Protein AF-A0A7S1ZD67-F1 (afdb_monomer_lite)

Secondary structure (DSSP, 8-state):
--PPP------------SSHHHHHHHHHHHHHHT-PPPP-------EEEEEE--TTTHHHHHHHHHHHHS-------TTTTT---S-GGGGGSPPPHHHHHHHHHHHHHHHHHHHHHHHHHHHHHHHHHHHTTSS----EEEEEEEEE---------TT--S--PPPPPPPEEEEEEEEEEEE-S-TT-PPPSS---HHHHHHHHHHTTTTT---SS--SPPPSSEEEEEEEEE-GGGTTTTHHHHHHHHHHHHHHHTT-S-EE----TT-

pLDDT: mean 77.61, std 19.07, range [28.8, 98.31]

InterPro domains:
  IPR000182 GNAT domain [PF00583] (218-270)
  IPR016181 Acyl-CoA N-acyltransferase [SSF55729] (221-270)

Radius of gyration: 25.81 Å; chains: 1; bounding box: 73×51×100 Å

Organism: Trieres chinensis (NCBI:txid1514140)

Sequence (271 aa):
PARGTRGGGGGGSYYFPGLERKEAQAQAQARAEASPSSSSSSDLPASLIVVPLDESLMNEAVDMCVREFGSYESPPSEGDALGYATNPADRNGSPSLEAMLKPLWTKYENWSFSWVVRIGLTMRVQRAREGGRAGGEADHNVLCLVEVDSDEDGSTDATQKNSRRPRRRPRRKLVGMAELSLQPPDPERNAPPYVLPTDLKRVLSRLTGAAEESDTDDPTPRPPLGAYVSNVLVTPERRGRGAARALVSACEGLARRWGYEDVSLHVDADA

Foldseek 3Di:
DDDDDDDDDDDDDDDDDDDVPVVVVVVVVVVVVPDDDDDDDPPPPFDKDKDFDDPVCLLVVLVLCLVVPAPDDPPQPPVVVVVPPPDPVCVPDDPPPCVVCVVVVSVVRSVVSSVLLSVLVVVQNVLCVVCVPPVNQNFKTKMWIKGWPPPPPVCPVPPPPDDPDPDDDTDIDTFKMWMKGWAAPDLVDADDSHDDDPVVRLVVLVVVCSQPPPPDPDPDRDDRTAIETRDITGDPVCPPVCPSVVNVVVSCVVRVVSVHNDYDYDDDPVD

Structure (mmCIF, N/CA/C/O backbone):
data_AF-A0A7S1ZD67-F1
#
_entry.id   AF-A0A7S1ZD67-F1
#
loop_
_atom_site.group_PDB
_atom_site.id
_atom_site.type_symbol
_atom_site.label_atom_id
_atom_site.label_alt_id
_atom_site.label_comp_id
_atom_site.label_asym_id
_atom_site.label_entity_id
_atom_site.label_seq_id
_atom_site.pdbx_PDB_ins_code
_atom_site.Cartn_x
_atom_site.Cartn_y
_atom_site.Cartn_z
_atom_site.occupancy
_atom_site.B_iso_or_equiv
_atom_site.auth_seq_id
_atom_site.auth_comp_id
_atom_site.auth_asym_id
_atom_site.auth_atom_id
_atom_site.pdbx_PDB_model_num
ATOM 1 N N . PRO A 1 1 ? 19.568 -4.456 -54.316 1.00 44.12 1 PRO A N 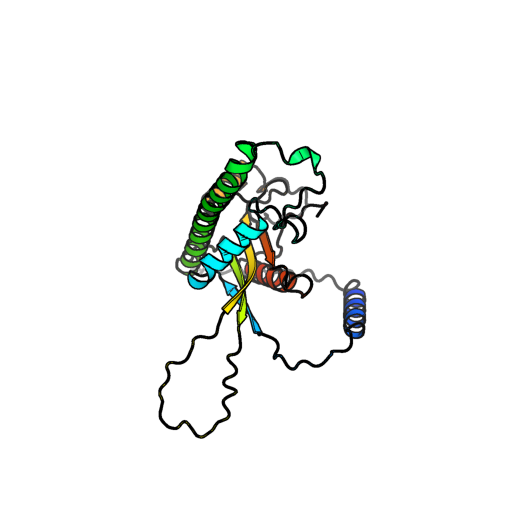1
ATOM 2 C CA . PRO A 1 1 ? 20.559 -4.808 -53.269 1.00 44.12 1 PRO A CA 1
ATOM 3 C C . PRO A 1 1 ? 19.902 -4.826 -51.876 1.00 44.12 1 PRO A C 1
ATOM 5 O O . PRO A 1 1 ? 19.500 -3.790 -51.365 1.00 44.12 1 PRO A O 1
ATOM 8 N N . ALA A 1 2 ? 19.688 -6.060 -51.412 1.00 38.06 2 ALA A N 1
ATOM 9 C CA . ALA A 1 2 ? 19.142 -6.617 -50.166 1.00 38.06 2 ALA A CA 1
ATOM 10 C C . ALA A 1 2 ? 18.545 -5.720 -49.052 1.00 38.06 2 ALA A C 1
ATOM 12 O O . ALA A 1 2 ? 19.223 -4.917 -48.419 1.00 38.06 2 ALA A O 1
ATOM 13 N N . ARG A 1 3 ? 17.270 -6.014 -48.746 1.00 41.16 3 ARG A N 1
ATOM 14 C CA . ARG A 1 3 ? 16.534 -5.703 -47.509 1.00 41.16 3 ARG A CA 1
ATOM 15 C C . ARG A 1 3 ? 17.037 -6.584 -46.356 1.00 41.16 3 ARG A C 1
ATOM 17 O O . ARG A 1 3 ? 17.136 -7.795 -46.526 1.00 41.16 3 ARG A O 1
ATOM 24 N N . GLY A 1 4 ? 17.280 -5.982 -45.191 1.00 39.56 4 GLY A N 1
ATOM 25 C CA . GLY A 1 4 ? 17.611 -6.684 -43.948 1.00 39.56 4 GLY A CA 1
ATOM 26 C C . GLY A 1 4 ? 16.395 -7.386 -43.338 1.00 39.56 4 GLY A C 1
ATOM 27 O O . GLY A 1 4 ? 15.325 -6.797 -43.182 1.00 39.56 4 GLY A O 1
ATOM 28 N N . THR A 1 5 ? 16.570 -8.664 -43.031 1.00 43.25 5 THR A N 1
ATOM 29 C CA . THR A 1 5 ? 15.591 -9.598 -42.471 1.00 43.25 5 THR A CA 1
ATOM 30 C C . THR A 1 5 ? 15.411 -9.413 -40.962 1.00 43.25 5 THR A C 1
ATOM 32 O O . THR A 1 5 ? 16.385 -9.400 -40.214 1.00 43.25 5 THR A O 1
ATOM 35 N N . ARG A 1 6 ? 14.149 -9.342 -40.514 1.00 40.56 6 ARG A N 1
ATOM 36 C CA . ARG A 1 6 ? 13.727 -9.551 -39.119 1.00 40.56 6 ARG A CA 1
ATOM 37 C C . ARG A 1 6 ? 14.012 -11.004 -38.722 1.00 40.56 6 ARG A C 1
ATOM 39 O O . ARG A 1 6 ? 13.402 -11.909 -39.284 1.00 40.56 6 ARG A O 1
ATOM 46 N N . GLY A 1 7 ? 14.904 -11.212 -37.758 1.00 35.81 7 GLY A N 1
ATOM 47 C CA . GLY A 1 7 ? 15.064 -12.490 -37.068 1.00 35.81 7 GLY A CA 1
ATOM 48 C C . GLY A 1 7 ? 14.092 -12.570 -35.895 1.00 35.81 7 GLY A C 1
ATOM 49 O O . GLY A 1 7 ? 14.216 -11.804 -34.945 1.00 35.81 7 GLY A O 1
ATOM 50 N N . GLY A 1 8 ? 13.111 -13.467 -35.984 1.00 42.31 8 GLY A N 1
ATOM 51 C CA . GLY A 1 8 ? 12.357 -13.953 -34.834 1.00 42.31 8 GLY A CA 1
ATOM 52 C C . GLY A 1 8 ? 13.035 -15.209 -34.291 1.00 42.31 8 GLY A C 1
ATOM 53 O O . GLY A 1 8 ? 13.092 -16.214 -34.993 1.00 42.31 8 GLY A O 1
ATOM 54 N N . GLY A 1 9 ? 13.550 -15.148 -33.064 1.00 31.05 9 GLY A N 1
ATOM 55 C CA . GLY A 1 9 ? 13.724 -16.316 -32.194 1.00 31.05 9 GLY A CA 1
ATOM 56 C C . GLY A 1 9 ? 12.552 -16.285 -31.212 1.00 31.05 9 GLY A C 1
ATOM 57 O O . GLY A 1 9 ? 12.252 -15.232 -30.667 1.00 31.05 9 GLY A O 1
ATOM 58 N N . GLY A 1 10 ? 11.737 -17.321 -31.054 1.00 30.73 10 GLY A N 1
ATOM 59 C CA . GLY A 1 10 ? 12.148 -18.701 -30.827 1.00 30.73 10 GLY A CA 1
ATOM 60 C C . GLY A 1 10 ? 12.144 -18.961 -29.320 1.00 30.73 10 GLY A C 1
ATOM 61 O O . GLY A 1 10 ? 13.177 -19.299 -28.761 1.00 30.73 10 GLY A O 1
ATOM 62 N N . GLY A 1 11 ? 11.008 -18.705 -28.657 1.00 29.30 11 GLY A N 1
ATOM 63 C CA . GLY A 1 11 ? 10.825 -18.966 -27.231 1.00 29.30 11 GLY A CA 1
ATOM 64 C C . GLY A 1 11 ? 10.773 -20.468 -26.971 1.00 29.30 11 GLY A C 1
ATOM 65 O O . GLY A 1 11 ? 9.818 -21.137 -27.367 1.00 29.30 11 GLY A O 1
ATOM 66 N N . GLY A 1 12 ? 11.812 -20.992 -26.326 1.00 28.80 12 GLY A N 1
ATOM 67 C CA . GLY A 1 12 ? 11.814 -22.329 -25.750 1.00 28.80 12 GLY A CA 1
ATOM 68 C C . GLY A 1 12 ? 10.978 -22.329 -24.475 1.00 28.80 12 GLY A C 1
ATOM 69 O O . GLY A 1 12 ? 11.417 -21.840 -23.443 1.00 28.80 12 GLY A O 1
ATOM 70 N N . SER A 1 13 ? 9.756 -22.853 -24.560 1.00 31.56 13 SER A N 1
ATOM 71 C CA . SER A 1 13 ? 8.933 -23.174 -23.396 1.00 31.56 13 SER A CA 1
ATOM 72 C C . SER A 1 13 ? 9.456 -24.473 -22.784 1.00 31.56 13 SER A C 1
ATOM 74 O O . SER A 1 13 ? 9.256 -25.551 -23.348 1.00 31.56 13 SER A O 1
ATOM 76 N N . TYR A 1 14 ? 10.143 -24.380 -21.647 1.00 33.41 14 TYR A N 1
ATOM 77 C CA . TYR A 1 14 ? 10.472 -25.551 -20.840 1.00 33.41 14 TYR A CA 1
ATOM 78 C C . TYR A 1 14 ? 9.265 -25.897 -19.971 1.00 33.41 14 TYR A C 1
ATOM 80 O O . TYR A 1 14 ? 8.970 -25.267 -18.960 1.00 33.41 14 TYR A O 1
ATOM 88 N N . TYR A 1 15 ? 8.517 -26.889 -20.441 1.00 30.62 15 TYR A N 1
ATOM 89 C CA . TYR A 1 15 ? 7.395 -27.495 -19.743 1.00 30.62 15 TYR A CA 1
ATOM 90 C C . TYR A 1 15 ? 7.942 -28.517 -18.739 1.00 30.62 15 TYR A C 1
ATOM 92 O O . TYR A 1 15 ? 8.568 -29.494 -19.146 1.00 30.62 15 TYR A O 1
ATOM 100 N N . PHE A 1 16 ? 7.680 -28.328 -17.445 1.00 39.38 16 PHE A N 1
ATOM 101 C CA . PHE A 1 16 ? 7.834 -29.367 -16.423 1.00 39.38 16 PHE A CA 1
ATOM 102 C C . PHE A 1 16 ? 6.465 -30.017 -16.158 1.00 39.38 16 PHE A C 1
ATOM 104 O O . PHE A 1 16 ? 5.601 -29.380 -15.551 1.00 39.38 16 PHE A O 1
ATOM 111 N N . PRO A 1 17 ? 6.203 -31.267 -16.588 1.00 44.56 17 PRO A N 1
ATOM 112 C CA . PRO A 1 17 ? 5.002 -31.980 -16.191 1.00 44.56 17 PRO A CA 1
ATOM 113 C C . PRO A 1 17 ? 5.321 -33.025 -15.115 1.00 44.56 17 PRO A C 1
ATOM 115 O O . PRO A 1 17 ? 6.200 -33.861 -15.299 1.00 44.56 17 PRO A O 1
ATOM 118 N N . GLY A 1 18 ? 4.505 -33.090 -14.060 1.00 39.84 18 GLY A N 1
ATOM 119 C CA . GLY A 1 18 ? 4.049 -34.423 -13.652 1.00 39.84 18 GLY A CA 1
ATOM 120 C C . GLY A 1 18 ? 3.681 -34.685 -12.199 1.00 39.84 18 GLY A C 1
ATOM 121 O O . GLY A 1 18 ? 2.859 -35.573 -11.993 1.00 39.84 18 GLY A O 1
ATOM 122 N N . LEU A 1 19 ? 4.209 -33.962 -11.208 1.00 41.09 19 LEU A N 1
ATOM 123 C CA . LEU A 1 19 ? 4.023 -34.374 -9.803 1.00 41.09 19 LEU A CA 1
ATOM 124 C C . LEU A 1 19 ? 3.113 -33.456 -8.972 1.00 41.09 19 LEU A C 1
ATOM 126 O O . LEU A 1 19 ? 2.291 -33.965 -8.217 1.00 41.09 19 LEU A O 1
ATOM 130 N N . GLU A 1 20 ? 3.097 -32.143 -9.206 1.00 51.16 20 GLU A N 1
ATOM 131 C CA . GLU A 1 20 ? 2.322 -31.220 -8.351 1.00 51.16 20 GLU A CA 1
ATOM 132 C C . GLU A 1 20 ? 0.821 -31.125 -8.682 1.00 51.16 20 GLU A C 1
ATOM 134 O O . GLU A 1 20 ? 0.010 -30.740 -7.840 1.00 51.16 20 GLU A O 1
ATOM 139 N N . ARG A 1 21 ? 0.387 -31.513 -9.893 1.00 51.75 21 ARG A N 1
ATOM 140 C CA . ARG A 1 21 ? -1.032 -31.369 -10.290 1.00 51.75 21 ARG A CA 1
ATOM 141 C C . ARG A 1 21 ? -1.983 -32.294 -9.535 1.00 51.75 21 ARG A C 1
ATOM 143 O O . ARG A 1 21 ? -3.137 -31.920 -9.341 1.00 51.75 21 ARG A O 1
ATOM 150 N N . LYS A 1 22 ? -1.531 -33.485 -9.129 1.00 56.72 22 LYS A N 1
ATOM 151 C CA . LYS A 1 22 ? -2.400 -34.453 -8.439 1.00 56.72 22 LYS A CA 1
ATOM 152 C C . LYS A 1 22 ? -2.610 -34.081 -6.975 1.00 56.72 22 LYS A C 1
ATOM 154 O O . LYS A 1 22 ? -3.734 -34.179 -6.495 1.00 56.72 22 LYS A O 1
ATOM 159 N N . GLU A 1 23 ? -1.577 -33.576 -6.305 1.00 60.25 23 GLU A N 1
ATOM 160 C CA . GLU A 1 23 ? -1.693 -33.099 -4.925 1.00 60.25 23 GLU A CA 1
ATOM 161 C C . GLU A 1 23 ? -2.468 -31.780 -4.856 1.00 60.25 23 GLU A C 1
ATOM 163 O O . GLU A 1 23 ? -3.393 -31.668 -4.055 1.00 60.25 23 GLU A O 1
ATOM 168 N N . ALA A 1 24 ? -2.226 -30.839 -5.779 1.00 55.69 24 ALA A N 1
ATOM 169 C CA . ALA A 1 24 ? -2.994 -29.595 -5.850 1.00 55.69 24 ALA A CA 1
ATOM 170 C C . ALA A 1 24 ? -4.488 -29.824 -6.168 1.00 55.69 24 ALA A C 1
ATOM 172 O O . ALA A 1 24 ? -5.347 -29.132 -5.618 1.00 55.69 24 ALA A O 1
ATOM 173 N N . GLN A 1 25 ? -4.831 -30.807 -7.015 1.00 61.88 25 GLN A N 1
ATOM 174 C CA . GLN A 1 25 ? -6.233 -31.171 -7.274 1.00 61.88 25 GLN A CA 1
ATOM 175 C C . GLN A 1 25 ? -6.888 -31.888 -6.087 1.00 61.88 25 GLN A C 1
ATOM 177 O O . GLN A 1 25 ? -8.035 -31.576 -5.766 1.00 61.88 25 GLN A O 1
ATOM 182 N N . ALA A 1 26 ? -6.168 -32.779 -5.399 1.00 65.69 26 ALA A N 1
ATOM 183 C CA . ALA A 1 26 ? -6.682 -33.464 -4.213 1.00 65.69 26 ALA A CA 1
ATOM 184 C C . ALA A 1 26 ? -6.918 -32.489 -3.043 1.00 65.69 26 ALA A C 1
ATOM 186 O O . ALA A 1 26 ? -7.947 -32.558 -2.372 1.00 65.69 26 ALA A O 1
ATOM 187 N N . GLN A 1 27 ? -6.023 -31.516 -2.845 1.00 62.84 27 GLN A N 1
ATOM 188 C CA . GLN A 1 27 ? -6.169 -30.487 -1.810 1.00 62.84 27 GLN A CA 1
ATOM 189 C C . GLN A 1 27 ? -7.279 -29.474 -2.140 1.00 62.84 27 GLN A C 1
ATOM 191 O O . GLN A 1 27 ? -7.959 -28.980 -1.237 1.00 62.84 27 GLN A O 1
ATOM 196 N N . ALA A 1 28 ? -7.513 -29.193 -3.427 1.00 55.25 28 ALA A N 1
ATOM 197 C CA . ALA A 1 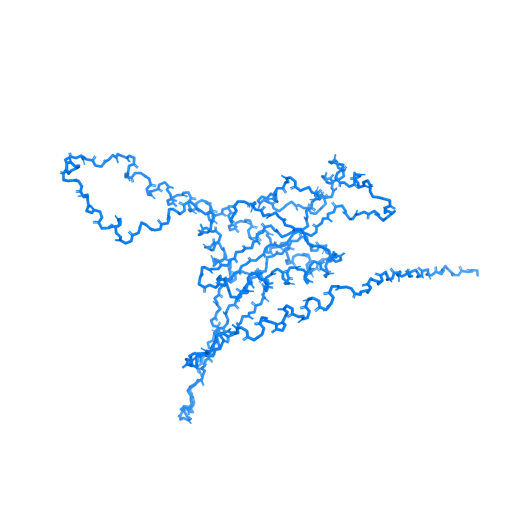28 ? -8.633 -28.369 -3.878 1.00 55.25 28 ALA A CA 1
ATOM 198 C C . ALA A 1 28 ? -9.991 -29.079 -3.715 1.00 55.25 28 ALA A C 1
ATOM 200 O O . ALA A 1 28 ? -10.957 -28.434 -3.307 1.00 55.25 28 ALA A O 1
ATOM 201 N N . GLN A 1 29 ? -10.066 -30.392 -3.968 1.00 63.88 29 GLN A N 1
ATOM 202 C CA . GLN A 1 29 ? -11.279 -31.187 -3.729 1.00 63.88 29 GLN A CA 1
ATOM 203 C C . GLN A 1 29 ? -11.586 -31.344 -2.234 1.00 63.88 29 GLN A C 1
ATOM 205 O O . GLN A 1 29 ? -12.718 -31.096 -1.827 1.00 63.88 29 GLN A O 1
ATOM 210 N N . ALA A 1 30 ? -10.581 -31.616 -1.395 1.00 65.19 30 ALA A N 1
ATOM 211 C CA . ALA A 1 30 ? -10.772 -31.712 0.055 1.00 65.19 30 ALA A CA 1
ATOM 212 C C . ALA A 1 30 ? -11.240 -30.384 0.691 1.00 65.19 30 ALA A C 1
ATOM 214 O O . ALA A 1 30 ? -12.003 -30.385 1.656 1.00 65.19 30 ALA A O 1
ATOM 215 N N . ARG A 1 31 ? -10.836 -29.231 0.133 1.00 54.62 31 ARG A N 1
ATOM 216 C CA . ARG A 1 31 ? -11.342 -27.912 0.560 1.00 54.62 31 ARG A CA 1
ATOM 217 C C . ARG A 1 31 ? -12.763 -27.613 0.082 1.00 54.62 31 ARG A C 1
ATOM 219 O O . ARG A 1 31 ? -13.457 -26.858 0.755 1.00 54.62 31 ARG A O 1
ATOM 226 N N . ALA A 1 32 ? -13.194 -28.172 -1.048 1.00 50.72 32 ALA A N 1
ATOM 227 C CA . ALA A 1 32 ? -14.560 -27.996 -1.534 1.00 50.72 32 ALA A CA 1
ATOM 228 C C . ALA A 1 32 ? -15.576 -28.742 -0.648 1.00 50.72 32 ALA A C 1
ATOM 230 O O . ALA A 1 32 ? -16.658 -28.219 -0.389 1.00 50.72 32 ALA A O 1
ATOM 231 N N . GLU A 1 33 ? -15.200 -29.910 -0.121 1.00 56.03 33 GLU A N 1
ATOM 232 C CA . GLU A 1 33 ? -16.068 -30.759 0.711 1.00 56.03 33 GLU A CA 1
ATOM 233 C C . GLU A 1 33 ? -16.176 -30.300 2.178 1.00 56.03 33 GLU A C 1
ATOM 235 O O . GLU A 1 33 ? -17.141 -30.638 2.857 1.00 56.03 33 GLU A O 1
ATOM 240 N N . ALA A 1 34 ? -15.245 -29.471 2.663 1.00 49.59 34 ALA A N 1
ATOM 241 C CA . ALA A 1 34 ? -15.247 -28.946 4.034 1.00 49.59 34 ALA A CA 1
ATOM 242 C C . ALA A 1 34 ? -16.031 -27.626 4.211 1.00 49.59 34 ALA A C 1
ATOM 244 O O . ALA A 1 34 ? -15.893 -26.962 5.239 1.00 49.59 34 ALA A O 1
ATOM 245 N N . SER A 1 35 ? -16.833 -27.215 3.223 1.00 45.56 35 SER A N 1
ATOM 246 C CA . SER A 1 35 ? -17.608 -25.970 3.305 1.00 45.56 35 SER A CA 1
ATOM 247 C C . SER A 1 35 ? -18.772 -26.124 4.302 1.00 45.56 35 SER A C 1
ATOM 249 O O . SER A 1 35 ? -19.666 -26.937 4.060 1.00 45.56 35 SER A O 1
ATOM 251 N N . PRO A 1 36 ? -18.797 -25.373 5.421 1.00 53.59 36 PRO A N 1
ATOM 252 C CA . PRO A 1 36 ? -19.859 -25.474 6.416 1.00 53.59 36 PRO A CA 1
ATOM 253 C C . PRO A 1 36 ? -21.215 -25.056 5.833 1.00 53.59 36 PRO A C 1
ATOM 255 O O . PRO A 1 36 ? -21.325 -24.082 5.088 1.00 53.59 36 PRO A O 1
ATOM 258 N N . SER A 1 37 ? -22.249 -25.813 6.202 1.00 50.41 37 SER A N 1
ATOM 259 C CA . SER A 1 37 ? -23.645 -25.618 5.818 1.00 50.41 37 SER A CA 1
ATOM 260 C C . SER A 1 37 ? -24.127 -24.200 6.134 1.00 50.41 37 SER A C 1
ATOM 262 O O . SER A 1 37 ? -24.191 -23.787 7.292 1.00 50.41 37 SER A O 1
ATOM 264 N N . SER A 1 38 ? -24.480 -23.485 5.072 1.00 48.75 38 SER A N 1
ATOM 265 C CA . SER A 1 38 ? -25.004 -22.125 5.027 1.00 48.75 38 SER A CA 1
ATOM 266 C C . SER A 1 38 ? -26.315 -21.965 5.804 1.00 48.75 38 SER A C 1
ATOM 268 O O . SER A 1 38 ? -27.347 -22.505 5.400 1.00 48.75 38 SER A O 1
ATOM 270 N N . SER A 1 39 ? -26.305 -21.155 6.865 1.00 50.53 39 SER A N 1
ATOM 271 C CA . SER A 1 39 ? -27.511 -20.498 7.365 1.00 50.53 39 SER A CA 1
ATOM 272 C C . SER A 1 39 ? -27.892 -19.370 6.403 1.00 50.53 39 SER A C 1
ATOM 274 O O . SER A 1 39 ? -27.122 -18.450 6.137 1.00 50.53 39 SER A O 1
ATOM 276 N N . SER A 1 40 ? -29.086 -19.487 5.836 1.00 50.06 40 SER A N 1
ATOM 277 C CA . SER A 1 40 ? -29.660 -18.599 4.834 1.00 50.06 40 SER A CA 1
ATOM 278 C C . SER A 1 40 ? -30.092 -17.254 5.437 1.00 50.06 40 SER A C 1
ATOM 280 O O . SER A 1 40 ? -31.241 -17.113 5.857 1.00 50.06 40 SER A O 1
ATOM 282 N N . SER A 1 41 ? -29.210 -16.253 5.451 1.00 48.34 41 SER A N 1
ATOM 283 C CA . SER A 1 41 ? -29.653 -14.876 5.203 1.00 48.34 41 SER A CA 1
ATOM 284 C C . SER A 1 41 ? -29.351 -14.576 3.740 1.00 48.34 41 SER A C 1
ATOM 286 O O . SER A 1 41 ? -28.222 -14.704 3.273 1.00 48.34 41 SER A O 1
ATOM 288 N N . SER A 1 42 ? -30.394 -14.282 2.972 1.00 45.84 42 SER A N 1
ATOM 289 C CA . SER A 1 42 ? -30.309 -13.905 1.563 1.00 45.84 42 SER A CA 1
ATOM 290 C C . SER A 1 42 ? -29.830 -12.459 1.425 1.00 45.84 42 SER A C 1
ATOM 292 O O . SER A 1 42 ? -30.466 -11.661 0.744 1.00 45.84 42 SER A O 1
ATOM 294 N N . ASP A 1 43 ? -28.737 -12.110 2.101 1.00 53.75 43 ASP A N 1
ATOM 295 C CA . ASP A 1 43 ? -28.001 -10.898 1.785 1.00 53.75 43 ASP A CA 1
ATOM 296 C C . ASP A 1 43 ? -27.214 -11.233 0.524 1.00 53.75 43 ASP A C 1
ATOM 298 O O . ASP A 1 43 ? -26.305 -12.069 0.549 1.00 53.75 43 ASP A O 1
ATOM 302 N N . LEU A 1 44 ? -27.636 -10.671 -0.611 1.00 48.56 44 LEU A N 1
ATOM 303 C CA . LEU A 1 44 ? -26.928 -10.861 -1.871 1.00 48.56 44 LEU A CA 1
ATOM 304 C C . LEU A 1 44 ? -25.427 -10.632 -1.640 1.00 48.56 44 LEU A C 1
ATOM 306 O O . LEU A 1 44 ? -25.058 -9.655 -0.981 1.00 48.56 44 LEU A O 1
ATOM 310 N N . PRO A 1 45 ? -24.546 -11.515 -2.147 1.00 62.09 45 PRO A N 1
ATOM 311 C CA . PRO A 1 45 ? -23.122 -11.371 -1.921 1.00 62.09 45 PRO A CA 1
ATOM 312 C C . PRO A 1 45 ? -22.686 -10.046 -2.532 1.00 62.09 45 PRO A C 1
ATOM 314 O O . PRO A 1 45 ? -22.728 -9.863 -3.751 1.00 62.09 45 PRO A O 1
ATOM 317 N N . ALA A 1 46 ? -22.301 -9.110 -1.668 1.00 74.38 46 ALA A N 1
ATOM 318 C CA . ALA A 1 46 ? -21.791 -7.831 -2.106 1.00 74.38 46 ALA A CA 1
ATOM 319 C C . ALA A 1 46 ? -20.660 -8.069 -3.110 1.00 74.38 46 ALA A C 1
ATOM 321 O O . ALA A 1 46 ? -19.758 -8.887 -2.891 1.00 74.38 46 ALA A O 1
ATOM 322 N N . SER A 1 47 ? -20.756 -7.403 -4.258 1.00 90.75 47 SER A N 1
ATOM 323 C CA . SER A 1 47 ? -19.831 -7.646 -5.355 1.00 90.75 47 SER A CA 1
ATOM 324 C C . SER A 1 47 ? -18.494 -7.005 -5.016 1.00 90.75 47 SER A C 1
ATOM 326 O O . SER A 1 47 ? -18.391 -5.784 -4.905 1.00 90.75 47 SER A O 1
ATOM 328 N N . LEU A 1 48 ? -17.464 -7.831 -4.846 1.00 94.19 48 LEU A N 1
ATOM 329 C CA . LEU A 1 48 ? -16.096 -7.363 -4.669 1.00 94.19 48 LEU A CA 1
ATOM 330 C C . LEU A 1 48 ? -15.448 -7.155 -6.036 1.00 94.19 48 LEU A C 1
ATOM 332 O O . LEU A 1 48 ? -15.414 -8.065 -6.864 1.00 94.19 48 LEU A O 1
ATOM 336 N N . ILE A 1 49 ? -14.897 -5.967 -6.258 1.00 96.19 49 ILE A N 1
ATOM 337 C CA . ILE A 1 49 ? -14.151 -5.631 -7.471 1.00 96.19 49 ILE A CA 1
ATOM 338 C C . ILE A 1 49 ? -12.766 -5.110 -7.107 1.00 96.19 49 ILE A C 1
ATOM 340 O O . ILE A 1 49 ? -12.604 -4.369 -6.140 1.00 96.19 49 ILE A O 1
ATOM 344 N N . VAL A 1 50 ? -11.761 -5.479 -7.900 1.00 97.44 50 VAL A N 1
ATOM 345 C CA . VAL A 1 50 ? -10.426 -4.883 -7.801 1.00 97.44 50 VAL A CA 1
ATOM 346 C C . VAL A 1 50 ? -10.347 -3.716 -8.774 1.00 97.44 50 VAL A C 1
ATOM 348 O O . VAL A 1 50 ? -10.597 -3.876 -9.969 1.00 97.44 50 VAL A O 1
ATOM 351 N N . VAL A 1 51 ? -10.000 -2.541 -8.266 1.00 97.19 51 VAL A N 1
ATOM 352 C CA . VAL A 1 51 ? -9.867 -1.305 -9.042 1.00 97.19 51 VAL A CA 1
ATOM 353 C C . VAL A 1 51 ? -8.552 -0.612 -8.696 1.00 97.19 51 VAL A C 1
ATOM 355 O O . VAL A 1 51 ? -8.080 -0.754 -7.575 1.00 97.19 51 VAL A O 1
ATOM 358 N N . PRO A 1 52 ? -7.930 0.144 -9.612 1.00 97.06 52 PRO A N 1
ATOM 359 C CA . PRO A 1 52 ? -6.825 1.024 -9.242 1.00 97.06 52 PRO A CA 1
ATOM 360 C C . PRO A 1 52 ? -7.284 2.078 -8.226 1.00 97.06 52 PRO A C 1
ATOM 362 O O . PRO A 1 52 ? -8.428 2.535 -8.289 1.00 97.06 52 PRO A O 1
ATOM 365 N N . LEU A 1 53 ? -6.392 2.492 -7.327 1.00 97.00 53 LEU A N 1
ATOM 366 C CA . LEU A 1 53 ? -6.634 3.613 -6.426 1.00 97.00 53 LEU A CA 1
ATOM 367 C C . LEU A 1 53 ? -6.867 4.888 -7.246 1.00 97.00 53 LEU A C 1
ATOM 369 O O . LEU A 1 53 ? -6.065 5.256 -8.109 1.00 97.00 53 LEU A O 1
ATOM 373 N N . ASP A 1 54 ? -7.958 5.583 -6.947 1.00 95.62 54 ASP A N 1
ATOM 374 C CA . ASP A 1 54 ? -8.288 6.881 -7.519 1.00 95.62 54 ASP A CA 1
ATOM 375 C C . ASP A 1 54 ? -8.546 7.920 -6.415 1.00 95.62 54 ASP A C 1
ATOM 377 O O . ASP A 1 54 ? -8.488 7.632 -5.218 1.00 95.62 54 ASP A O 1
ATOM 381 N N . GLU A 1 55 ? -8.820 9.161 -6.817 1.00 94.75 55 GLU A N 1
ATOM 382 C CA . GLU A 1 55 ? -9.083 10.259 -5.880 1.00 94.75 55 GLU A CA 1
ATOM 383 C C . GLU A 1 55 ? -10.317 10.023 -5.000 1.00 94.75 55 GLU A C 1
ATOM 385 O O . GLU A 1 55 ? -10.376 10.557 -3.895 1.00 94.75 55 GLU A O 1
ATOM 390 N N . SER A 1 56 ? -11.289 9.224 -5.458 1.00 95.19 56 SER A N 1
ATOM 391 C CA . SER A 1 56 ? -12.513 8.953 -4.699 1.00 95.19 56 SER A CA 1
ATOM 392 C C . SER A 1 56 ? -12.280 7.998 -3.529 1.00 95.19 56 SER A C 1
ATOM 394 O O . SER A 1 56 ? -12.953 8.126 -2.513 1.00 95.19 56 SER A O 1
ATOM 396 N N . LEU A 1 57 ? -11.290 7.107 -3.642 1.00 96.56 57 LEU A N 1
ATOM 397 C CA . LEU A 1 57 ? -10.909 6.140 -2.605 1.00 96.56 57 LEU A CA 1
ATOM 398 C C . LEU A 1 57 ? -9.736 6.617 -1.731 1.00 96.56 57 LEU A C 1
ATOM 400 O O . LEU A 1 57 ? -9.366 5.942 -0.774 1.00 96.56 57 LEU A O 1
ATOM 404 N N . MET A 1 58 ? -9.144 7.777 -2.039 1.00 97.00 58 MET A N 1
ATOM 405 C CA . MET A 1 58 ? -7.928 8.272 -1.385 1.00 97.00 58 MET A CA 1
ATOM 406 C C . MET A 1 58 ? -8.083 8.421 0.132 1.00 97.00 58 MET A C 1
ATOM 408 O O . MET A 1 58 ? -7.211 7.988 0.877 1.00 97.00 58 MET A O 1
ATOM 412 N N . ASN A 1 59 ? -9.186 9.014 0.599 1.00 96.75 59 ASN A N 1
ATOM 413 C CA . ASN A 1 59 ? -9.395 9.213 2.036 1.00 96.75 59 ASN A CA 1
ATOM 414 C C . ASN A 1 59 ? -9.559 7.871 2.766 1.00 96.75 59 ASN A C 1
ATOM 416 O O . ASN A 1 59 ? -8.929 7.667 3.794 1.00 96.75 59 ASN A O 1
ATOM 420 N N . GLU A 1 60 ? -10.324 6.931 2.198 1.00 96.81 6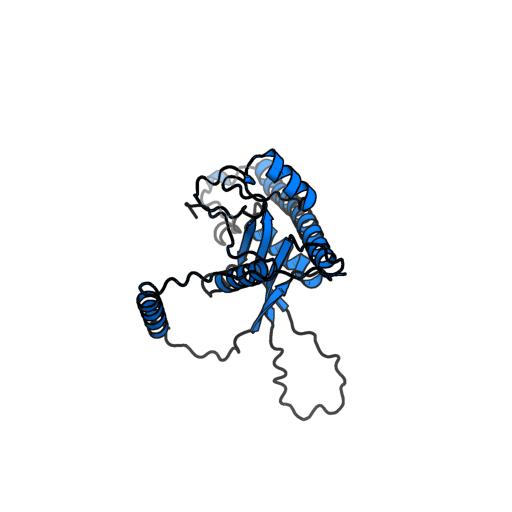0 GLU A N 1
ATOM 421 C CA . GLU A 1 60 ? -10.506 5.595 2.784 1.00 96.81 60 GLU A CA 1
ATOM 422 C C . GLU A 1 60 ? -9.188 4.806 2.833 1.00 96.81 60 GLU A C 1
ATOM 424 O O . GLU A 1 60 ? -8.928 4.102 3.806 1.00 96.81 60 GLU A O 1
ATOM 429 N N . ALA A 1 61 ? -8.338 4.941 1.810 1.00 97.19 61 ALA A N 1
ATOM 430 C CA . ALA A 1 61 ? -7.022 4.308 1.774 1.00 97.19 61 ALA A CA 1
ATOM 431 C C . ALA A 1 61 ? -6.061 4.915 2.809 1.00 97.19 61 ALA A C 1
ATOM 433 O O . ALA A 1 61 ? -5.364 4.178 3.503 1.00 97.19 61 ALA A O 1
ATOM 434 N N . VAL A 1 62 ? -6.053 6.247 2.961 1.00 96.25 62 VAL A N 1
ATOM 435 C CA . VAL A 1 62 ? -5.278 6.923 4.016 1.00 96.25 62 VAL A CA 1
ATOM 436 C C . VAL A 1 62 ? -5.745 6.458 5.391 1.00 96.25 62 VAL A C 1
ATOM 438 O O . VAL A 1 62 ? -4.911 6.055 6.195 1.00 96.25 62 VAL A O 1
ATOM 441 N N . ASP A 1 63 ? -7.055 6.447 5.641 1.00 95.00 63 ASP A N 1
ATOM 442 C CA . ASP A 1 63 ? -7.626 5.988 6.909 1.00 95.00 63 ASP A CA 1
ATOM 443 C C . ASP A 1 63 ? -7.270 4.521 7.191 1.00 95.00 63 ASP A C 1
ATOM 445 O O . ASP A 1 63 ? -6.979 4.162 8.331 1.00 95.00 63 ASP A O 1
ATOM 449 N N . MET A 1 64 ? -7.258 3.668 6.160 1.00 95.56 64 MET A N 1
ATOM 450 C CA . MET A 1 64 ? -6.837 2.271 6.274 1.00 95.56 64 MET A CA 1
ATOM 451 C C . MET A 1 64 ? -5.362 2.149 6.678 1.00 95.56 64 MET A C 1
ATOM 453 O O . MET A 1 64 ? -5.061 1.438 7.633 1.00 95.56 64 MET A O 1
ATOM 457 N N . CYS A 1 65 ? -4.454 2.865 6.010 1.00 94.62 65 CYS A N 1
ATOM 458 C CA . CYS A 1 65 ? -3.030 2.873 6.355 1.00 94.62 65 CYS A CA 1
ATOM 459 C C . CYS A 1 65 ? -2.771 3.452 7.750 1.00 94.62 65 CYS A C 1
ATOM 461 O O . CYS A 1 65 ? -1.951 2.930 8.494 1.00 94.62 65 CYS A O 1
ATOM 463 N N . VAL A 1 66 ? -3.463 4.534 8.110 1.00 93.25 66 VAL A N 1
ATOM 464 C CA . VAL A 1 66 ? -3.335 5.196 9.415 1.00 93.25 66 VAL A CA 1
ATOM 465 C C . VAL A 1 66 ? -3.845 4.287 10.532 1.00 93.25 66 VAL A C 1
ATOM 467 O O . VAL A 1 66 ? -3.236 4.244 11.592 1.00 93.25 66 VAL A O 1
ATOM 470 N N . ARG A 1 67 ? -4.900 3.501 10.290 1.00 91.94 67 ARG A N 1
ATOM 471 C CA . ARG A 1 67 ? -5.378 2.495 11.247 1.00 91.94 67 ARG A CA 1
ATOM 472 C C . ARG A 1 67 ? -4.398 1.335 11.434 1.00 91.94 67 ARG A C 1
ATOM 474 O O . ARG A 1 67 ? -4.283 0.857 12.553 1.00 91.94 67 ARG A O 1
ATOM 481 N N . GLU A 1 68 ? -3.745 0.871 10.367 1.00 91.56 68 GLU A N 1
ATOM 482 C CA . GLU A 1 68 ? -2.829 -0.279 10.452 1.00 91.56 68 GLU A CA 1
ATOM 483 C C . GLU A 1 68 ? -1.445 0.105 10.991 1.00 91.56 68 GLU A C 1
ATOM 485 O O . GLU A 1 68 ? -0.890 -0.599 11.824 1.00 91.56 68 GLU A O 1
ATOM 490 N N . PHE A 1 69 ? -0.884 1.217 10.510 1.00 90.19 69 PHE A N 1
ATOM 491 C CA . PHE A 1 69 ? 0.502 1.611 10.784 1.00 90.19 69 PHE A CA 1
ATOM 492 C C . PHE A 1 69 ? 0.634 2.792 11.748 1.00 90.19 69 PHE A C 1
ATOM 494 O O . PHE A 1 69 ? 1.741 3.112 12.175 1.00 90.19 69 PHE A O 1
ATOM 501 N N . GLY A 1 70 ? -0.462 3.494 12.041 1.00 87.12 70 GLY A N 1
ATOM 502 C CA . GLY A 1 70 ? -0.450 4.576 13.020 1.00 87.12 70 GLY A CA 1
ATOM 503 C C . GLY A 1 70 ? -0.295 4.040 14.439 1.00 87.12 70 GLY A C 1
ATOM 504 O O . GLY A 1 70 ? -0.564 2.874 14.721 1.00 87.12 70 GLY A O 1
ATOM 505 N N . SER A 1 71 ? 0.072 4.922 15.363 1.00 75.50 71 SER A N 1
ATOM 506 C CA . SER A 1 71 ? 0.235 4.610 16.785 1.00 75.50 71 SER A CA 1
ATOM 507 C C . SER A 1 71 ? -1.104 4.474 17.519 1.00 75.50 71 SER A C 1
ATOM 509 O O . SER A 1 71 ? -1.223 4.852 18.685 1.00 75.50 71 SER A O 1
ATOM 511 N N . TYR A 1 72 ? -2.146 3.958 16.853 1.00 67.00 72 TYR A N 1
ATOM 512 C CA . TYR A 1 72 ? -3.389 3.641 17.542 1.00 67.00 72 TYR A CA 1
ATOM 513 C C . TYR A 1 72 ? -3.092 2.574 18.584 1.00 67.00 72 TYR A C 1
ATOM 515 O O . TYR A 1 72 ? -2.948 1.391 18.278 1.00 67.00 72 TYR A O 1
ATOM 523 N N . GLU A 1 73 ? -3.060 3.001 19.843 1.00 60.75 73 GLU A N 1
ATOM 524 C CA . GLU A 1 73 ? -3.426 2.110 20.925 1.00 60.75 73 GLU A CA 1
ATOM 525 C C . GLU A 1 73 ? -4.761 1.490 20.510 1.00 60.75 73 GLU A C 1
ATOM 527 O O . GLU A 1 73 ? -5.678 2.205 20.078 1.00 60.75 73 GLU A O 1
ATOM 532 N N . SER A 1 74 ? -4.844 0.155 20.566 1.00 57.38 74 SER A N 1
ATOM 533 C CA . SER A 1 74 ? -6.135 -0.524 20.463 1.00 57.38 74 SER A CA 1
ATOM 534 C C . SER A 1 74 ? -7.102 0.269 21.335 1.00 57.38 74 SER A C 1
ATOM 536 O O . SER A 1 74 ? -6.699 0.607 22.455 1.00 57.38 74 SER A O 1
ATOM 538 N N . PRO A 1 75 ? -8.293 0.659 20.827 1.00 55.62 75 PRO A N 1
ATOM 539 C CA . PRO A 1 75 ? -9.221 1.445 21.625 1.00 55.62 75 PRO A CA 1
ATOM 540 C C . PRO A 1 75 ? -9.284 0.772 22.993 1.00 55.62 75 PRO A C 1
ATOM 542 O O . PRO A 1 75 ? -9.412 -0.460 23.007 1.00 55.62 75 PRO A O 1
ATOM 545 N N . PRO A 1 76 ? -9.064 1.523 24.096 1.00 54.22 76 PRO A N 1
ATOM 546 C CA . PRO A 1 76 ? -9.043 0.940 25.428 1.00 54.22 76 PRO A CA 1
ATOM 547 C C . PRO A 1 76 ? -10.238 0.010 25.497 1.00 54.22 76 PRO A C 1
ATOM 549 O O . PRO A 1 76 ? -11.333 0.407 25.076 1.00 54.22 76 PRO A O 1
ATOM 552 N N . SER A 1 77 ? -9.998 -1.246 25.885 1.00 56.81 77 SER A N 1
ATOM 553 C CA . SER A 1 77 ? -11.067 -2.239 25.924 1.00 56.81 77 SER A CA 1
ATOM 554 C C . SER A 1 77 ? -12.262 -1.602 26.646 1.00 56.81 77 SER A C 1
ATOM 556 O O . SER A 1 77 ? -12.054 -0.758 27.517 1.00 56.81 77 SER A O 1
ATOM 558 N N . GLU A 1 78 ? -13.517 -1.904 26.296 1.00 60.56 78 GLU A N 1
ATOM 559 C CA . GLU A 1 78 ? -14.673 -1.242 26.946 1.00 60.56 78 GLU A CA 1
ATOM 560 C C . GLU A 1 78 ? -14.617 -1.310 28.495 1.00 60.56 78 GLU A C 1
ATOM 562 O O . GLU A 1 78 ? -15.241 -0.491 29.169 1.00 60.56 78 GLU A O 1
ATOM 567 N N . GLY A 1 79 ? -13.812 -2.221 29.065 1.00 58.34 79 GLY A N 1
ATOM 568 C CA . GLY A 1 79 ? -13.455 -2.262 30.487 1.00 58.34 79 GLY A CA 1
ATOM 569 C C . GLY A 1 79 ? -12.476 -1.178 30.979 1.00 58.34 79 GLY A C 1
ATOM 570 O O . GLY A 1 79 ? -12.616 -0.727 32.113 1.00 58.34 79 GLY A O 1
ATOM 571 N N . ASP A 1 80 ? -11.538 -0.712 30.154 1.00 58.28 80 ASP A N 1
ATOM 572 C CA . ASP A 1 80 ? -10.547 0.326 30.490 1.00 58.28 80 ASP A CA 1
ATOM 573 C C . ASP A 1 80 ? -11.104 1.749 30.319 1.00 58.28 80 ASP A C 1
ATOM 575 O O . ASP A 1 80 ? -10.771 2.654 31.088 1.00 58.28 80 ASP A O 1
ATOM 579 N N . ALA A 1 81 ? -12.003 1.959 29.348 1.00 54.56 81 ALA A N 1
ATOM 580 C CA . ALA A 1 81 ? -12.620 3.265 29.083 1.00 54.56 81 ALA A CA 1
ATOM 581 C C . ALA A 1 81 ? -13.533 3.748 30.227 1.00 54.56 81 ALA A C 1
ATOM 583 O O . ALA A 1 81 ? -13.766 4.949 30.380 1.00 54.56 81 ALA A O 1
ATOM 584 N N . LEU A 1 82 ? -14.026 2.823 31.054 1.00 54.53 82 LEU A N 1
ATOM 585 C CA . LEU A 1 82 ? -14.821 3.144 32.235 1.00 54.53 82 LEU A CA 1
ATOM 586 C C . LEU A 1 82 ? -13.986 3.568 33.442 1.00 54.53 82 LEU A C 1
ATOM 588 O O . LEU A 1 82 ? -14.585 3.984 34.430 1.00 54.53 82 LEU A O 1
ATOM 592 N N . GLY A 1 83 ? -12.647 3.522 33.370 1.00 48.22 83 GLY A N 1
ATOM 593 C CA . GLY A 1 83 ? -11.757 4.242 34.287 1.00 48.22 83 GLY A CA 1
ATOM 594 C C . GLY A 1 83 ? -12.069 4.062 35.775 1.00 48.22 83 GLY A C 1
ATOM 595 O O . GLY A 1 83 ? -11.736 4.928 36.587 1.00 48.22 83 GLY A O 1
ATOM 596 N N . TYR A 1 84 ? -12.724 2.967 36.167 1.00 50.09 84 TYR A N 1
ATOM 597 C CA . TYR A 1 84 ? -12.865 2.637 37.569 1.00 50.09 84 TYR A CA 1
ATOM 598 C C . TYR A 1 84 ? -11.520 2.078 37.978 1.00 50.09 84 TYR A C 1
ATOM 600 O O . TYR A 1 84 ? -11.255 0.892 37.810 1.00 50.09 84 TYR A O 1
ATOM 608 N N . ALA A 1 85 ? -10.670 2.970 38.490 1.00 51.38 85 ALA A N 1
ATOM 609 C CA . ALA A 1 85 ? -9.525 2.619 39.305 1.00 51.38 85 ALA A CA 1
ATOM 610 C C . ALA A 1 85 ? -9.975 1.521 40.277 1.00 51.38 85 ALA A C 1
ATOM 612 O O . ALA A 1 85 ? -10.684 1.783 41.252 1.00 51.38 85 ALA A O 1
ATOM 613 N N . THR A 1 86 ? -9.626 0.274 39.969 1.00 56.75 86 THR A N 1
ATOM 614 C CA . THR A 1 86 ? -9.945 -0.876 40.818 1.00 56.75 86 THR A CA 1
ATOM 615 C C . THR A 1 86 ? -9.184 -0.780 42.137 1.00 56.75 86 THR A C 1
ATOM 617 O O . THR A 1 86 ? -9.593 -1.387 43.124 1.00 56.75 86 THR A O 1
ATOM 620 N N . ASN A 1 87 ? -8.146 0.067 42.190 1.00 64.50 87 ASN A N 1
ATOM 621 C CA . ASN A 1 87 ? -7.482 0.477 43.412 1.00 64.50 87 ASN A CA 1
ATOM 622 C C . ASN A 1 87 ? -8.012 1.824 43.942 1.00 64.50 87 ASN A C 1
ATOM 624 O O . ASN A 1 87 ? -7.698 2.882 43.392 1.00 64.50 87 ASN A O 1
ATOM 628 N N . PRO A 1 88 ? -8.750 1.834 45.068 1.00 63.78 88 PRO A N 1
ATOM 629 C CA . PRO A 1 88 ? -9.186 3.067 45.726 1.00 63.78 88 PRO A CA 1
ATOM 630 C C . PRO A 1 88 ? -8.027 3.922 46.276 1.00 63.78 88 PRO A C 1
ATOM 632 O O . PRO A 1 88 ? -8.258 5.073 46.641 1.00 63.78 88 PRO A O 1
ATOM 635 N N . ALA A 1 89 ? -6.797 3.395 46.310 1.00 65.06 89 ALA A N 1
ATOM 636 C CA . ALA A 1 89 ? -5.599 4.110 46.751 1.00 65.06 89 ALA A CA 1
ATOM 637 C C . ALA A 1 89 ? -5.125 5.208 45.773 1.00 65.06 89 ALA A C 1
ATOM 639 O O . ALA A 1 89 ? -4.502 6.169 46.217 1.00 65.06 89 ALA A O 1
ATOM 640 N N . ASP A 1 90 ? -5.479 5.131 44.484 1.00 62.69 90 ASP A N 1
ATOM 641 C CA . ASP A 1 90 ? -5.034 6.104 43.467 1.00 62.69 90 ASP A CA 1
ATOM 642 C C . ASP A 1 90 ? -5.949 7.335 43.333 1.00 62.69 90 ASP A C 1
ATOM 644 O O . ASP A 1 90 ? -5.656 8.264 42.582 1.00 62.69 90 ASP A O 1
ATOM 648 N N . ARG A 1 91 ? -7.052 7.405 44.091 1.00 63.59 91 ARG A N 1
ATOM 649 C CA . ARG A 1 91 ? -8.051 8.486 43.965 1.00 63.59 91 ARG A CA 1
ATOM 650 C C . ARG A 1 91 ? -7.571 9.882 44.380 1.00 63.59 91 ARG A C 1
ATOM 652 O O . ARG A 1 91 ? -8.267 10.849 44.087 1.00 63.59 91 ARG A O 1
ATOM 659 N N . ASN A 1 92 ? -6.411 10.003 45.026 1.00 77.50 92 ASN A N 1
ATOM 660 C CA . ASN A 1 92 ? -5.883 11.293 45.488 1.00 77.50 92 ASN A CA 1
ATOM 661 C C . ASN A 1 92 ? -4.734 11.846 44.624 1.00 77.50 92 ASN A C 1
ATOM 663 O O . ASN A 1 92 ? -4.220 12.923 44.927 1.00 77.50 92 ASN A O 1
ATOM 667 N N . GLY A 1 93 ? -4.326 11.148 43.559 1.00 75.50 93 GLY A N 1
ATOM 668 C CA . GLY A 1 93 ? -3.320 11.647 42.623 1.00 75.50 93 GLY A CA 1
ATOM 669 C C . GLY A 1 93 ? -3.948 12.555 41.568 1.00 75.50 93 GLY A C 1
ATOM 670 O O . GLY A 1 93 ? -4.788 12.108 40.791 1.00 75.50 93 GLY A O 1
ATOM 671 N N . SER A 1 94 ? -3.538 13.825 41.495 1.00 79.56 94 SER A N 1
ATOM 672 C CA . SER A 1 94 ? -3.795 14.635 40.297 1.00 79.56 94 SER A CA 1
ATOM 673 C C . SER A 1 94 ? -3.229 13.898 39.075 1.00 79.56 94 SER A C 1
ATOM 675 O O . SER A 1 94 ? -2.084 13.438 39.168 1.00 79.56 94 SER A O 1
ATOM 677 N N . PRO A 1 95 ? -3.967 13.783 37.953 1.00 80.00 95 PRO A N 1
ATOM 678 C CA . PRO A 1 95 ? -3.456 13.122 36.757 1.00 80.00 95 PRO A CA 1
ATOM 679 C C . PRO A 1 95 ? -2.113 13.742 36.380 1.00 80.00 95 PRO A C 1
ATOM 681 O O . PRO A 1 95 ? -1.968 14.969 36.379 1.00 80.00 95 PRO A O 1
ATOM 684 N N . SER A 1 96 ? -1.115 12.901 36.110 1.00 87.38 96 SER A N 1
ATOM 685 C CA . SER A 1 96 ? 0.185 13.401 35.683 1.00 87.38 96 SER A CA 1
ATOM 686 C C . SER A 1 96 ? 0.004 14.216 34.401 1.00 87.38 96 SER A C 1
ATOM 688 O O . SER A 1 96 ? -0.816 13.891 33.537 1.00 87.38 96 SER A O 1
ATOM 690 N N . LEU A 1 97 ? 0.778 15.292 34.264 1.00 88.69 97 LEU A N 1
ATOM 691 C CA . LEU A 1 97 ? 0.791 16.110 33.049 1.00 88.69 97 LEU A CA 1
ATOM 692 C C . LEU A 1 97 ? 1.071 15.247 31.802 1.00 88.69 97 LEU A C 1
ATOM 694 O O . LEU A 1 97 ? 0.526 15.498 30.732 1.00 88.69 97 LEU A O 1
ATOM 698 N N . GLU A 1 98 ? 1.844 14.175 31.967 1.00 86.44 98 GLU A N 1
ATOM 699 C CA . GLU A 1 98 ? 2.097 13.159 30.947 1.00 86.44 98 GLU A CA 1
ATOM 700 C C . GLU A 1 98 ? 0.818 12.437 30.488 1.00 86.44 98 GLU A C 1
ATOM 702 O O . GLU A 1 98 ? 0.558 12.369 29.287 1.00 86.44 98 GLU A O 1
ATOM 707 N N . ALA A 1 99 ? -0.031 11.978 31.416 1.00 84.38 99 ALA A N 1
ATOM 708 C CA . ALA A 1 99 ? -1.298 11.325 31.081 1.00 84.38 99 ALA A CA 1
ATOM 709 C C . ALA A 1 99 ? -2.266 12.267 30.343 1.00 84.38 99 ALA A C 1
ATOM 711 O O . ALA A 1 99 ? -3.022 11.826 29.480 1.00 84.38 99 ALA A O 1
ATOM 712 N N . MET A 1 100 ? -2.217 13.572 30.637 1.00 84.31 100 MET A N 1
ATOM 713 C CA . MET A 1 100 ? -3.004 14.578 29.913 1.00 84.31 100 MET A CA 1
ATOM 714 C C . MET A 1 100 ? -2.446 14.887 28.515 1.00 84.31 100 MET A C 1
ATOM 716 O O . MET A 1 100 ? -3.221 15.156 27.597 1.00 84.31 100 MET A O 1
ATOM 720 N N . LEU A 1 101 ? -1.121 14.867 28.334 1.00 91.12 101 LEU A N 1
ATOM 721 C CA . LEU A 1 101 ? -0.480 15.186 27.054 1.00 91.12 101 LEU A CA 1
ATOM 722 C C . LEU A 1 101 ? -0.464 14.009 26.074 1.00 91.12 101 LEU A C 1
ATOM 724 O O . LEU A 1 101 ? -0.523 14.240 24.866 1.00 91.12 101 LEU A O 1
ATOM 728 N N . LYS A 1 102 ? -0.425 12.765 26.563 1.00 86.56 102 LYS A N 1
ATOM 729 C CA . LYS A 1 102 ? -0.324 11.564 25.722 1.00 86.56 102 LYS A CA 1
ATOM 730 C C . LYS A 1 102 ? -1.417 11.480 24.634 1.00 86.56 102 LYS A C 1
ATOM 732 O O . LYS A 1 102 ? -1.050 11.344 23.469 1.00 86.56 102 LYS A O 1
ATOM 737 N N . PRO A 1 103 ? -2.722 11.685 24.917 1.00 87.50 103 PRO A N 1
ATOM 738 C CA . PRO A 1 103 ? -3.760 11.640 23.881 1.00 87.50 103 PRO A CA 1
ATOM 739 C C . PRO A 1 103 ? -3.620 12.745 22.825 1.00 87.50 103 PRO A C 1
ATOM 741 O O . PRO A 1 103 ? -3.926 12.537 21.650 1.00 87.50 103 PRO A O 1
ATOM 744 N N . LEU A 1 104 ? -3.160 13.935 23.234 1.00 88.50 104 LEU A N 1
ATOM 745 C CA . LEU A 1 104 ? -2.913 15.049 22.315 1.00 88.50 104 LEU A CA 1
ATOM 746 C C . LEU A 1 104 ? -1.728 14.746 21.397 1.00 88.50 104 LEU A C 1
ATOM 748 O O . LEU A 1 104 ? -1.810 15.016 20.198 1.00 88.50 104 LEU A O 1
ATOM 752 N N . TRP A 1 105 ? -0.665 14.156 21.948 1.00 90.38 105 TRP A N 1
ATOM 753 C CA . TRP A 1 105 ? 0.503 13.736 21.184 1.00 90.38 105 TRP A CA 1
ATOM 754 C C . TRP A 1 105 ? 0.149 12.656 20.158 1.00 90.38 105 TRP A C 1
ATOM 756 O O . TRP A 1 105 ? 0.409 12.853 18.976 1.00 90.38 105 TRP A O 1
ATOM 766 N N . THR A 1 106 ? -0.553 11.591 20.559 1.00 87.06 106 THR A N 1
ATOM 767 C CA . THR A 1 106 ? -1.018 10.534 19.640 1.00 87.06 106 THR A CA 1
ATOM 768 C C . THR A 1 106 ? -1.915 11.095 18.533 1.00 87.06 106 THR A C 1
ATOM 770 O O . THR A 1 106 ? -1.789 10.729 17.365 1.00 87.06 106 THR A O 1
ATOM 773 N N . LYS A 1 107 ? -2.806 12.043 18.857 1.00 89.00 107 LYS A N 1
ATOM 774 C CA . LYS A 1 107 ? -3.647 12.707 17.850 1.00 89.00 107 LYS A CA 1
ATOM 775 C C . LYS A 1 107 ? -2.818 13.515 16.848 1.00 89.00 107 LYS A C 1
ATOM 777 O O . LYS A 1 107 ? -3.135 13.507 15.659 1.00 89.00 107 LYS A O 1
ATOM 782 N N . TYR A 1 108 ? -1.787 14.218 17.314 1.00 92.38 108 TYR A N 1
ATOM 783 C CA . TYR A 1 108 ? -0.875 14.968 16.453 1.00 92.38 108 TYR A CA 1
ATOM 784 C C . TYR A 1 108 ? -0.025 14.042 15.574 1.00 92.38 108 TYR A C 1
ATOM 786 O O . TYR A 1 108 ? 0.085 14.275 14.369 1.00 92.38 108 TYR A O 1
ATOM 794 N N . GLU A 1 109 ? 0.515 12.969 16.148 1.00 89.38 109 GLU A N 1
ATOM 795 C CA . GLU A 1 109 ? 1.288 11.956 15.434 1.00 89.38 109 GLU A CA 1
ATOM 796 C C . GLU A 1 109 ? 0.453 11.334 14.309 1.00 89.38 109 GLU A C 1
ATOM 798 O O . GLU A 1 109 ? 0.832 11.448 13.146 1.00 89.38 109 GLU A O 1
ATOM 803 N N . ASN A 1 110 ? -0.744 10.822 14.610 1.00 88.12 110 ASN A N 1
ATOM 804 C CA . ASN A 1 110 ? -1.645 10.252 13.603 1.00 88.12 110 ASN A CA 1
ATOM 805 C C . ASN A 1 110 ? -2.049 11.269 12.527 1.00 88.12 110 ASN A C 1
ATOM 807 O O . ASN A 1 110 ? -2.111 10.936 11.342 1.00 88.12 110 ASN A O 1
ATOM 811 N N . TRP A 1 111 ? -2.289 12.526 12.910 1.00 93.62 111 TRP A N 1
ATOM 812 C CA . TRP A 1 111 ? -2.572 13.590 11.949 1.00 93.62 111 TRP A CA 1
ATOM 813 C C . TRP A 1 111 ? -1.386 13.826 11.006 1.00 93.62 111 TRP A C 1
ATOM 815 O O . TRP A 1 111 ? -1.566 13.828 9.788 1.00 93.62 111 TRP A O 1
ATOM 825 N N . SER A 1 112 ? -0.171 13.977 11.532 1.00 93.62 112 SER A N 1
ATOM 826 C CA . SER A 1 112 ? 1.026 14.193 10.710 1.00 93.62 112 SER A CA 1
ATOM 827 C C . SER A 1 112 ? 1.360 12.975 9.839 1.00 93.62 112 SER A C 1
ATOM 829 O O . SER A 1 112 ? 1.650 13.129 8.652 1.00 93.62 112 SER A O 1
ATOM 831 N N . PHE A 1 113 ? 1.206 11.762 10.374 1.00 92.12 113 PHE A N 1
ATOM 832 C CA . PHE A 1 113 ? 1.359 10.518 9.628 1.00 92.12 113 PHE A CA 1
ATOM 833 C C . PHE A 1 113 ? 0.346 10.417 8.478 1.00 92.12 113 PHE A C 1
ATOM 835 O O . PHE A 1 113 ? 0.728 10.103 7.350 1.00 92.12 113 PHE A O 1
ATOM 842 N N . SER A 1 114 ? -0.922 10.788 8.707 1.00 93.81 114 SER A N 1
ATOM 843 C CA . SER A 1 114 ? -1.954 10.798 7.657 1.00 93.81 114 SER A CA 1
ATOM 844 C C . SER A 1 114 ? -1.586 11.699 6.473 1.00 93.81 114 SER A C 1
ATOM 846 O O . SER A 1 114 ? -1.848 11.351 5.320 1.00 93.81 114 SER A O 1
ATOM 848 N N . TRP A 1 115 ? -0.910 12.825 6.730 1.00 95.56 115 TRP A N 1
ATOM 849 C CA . TRP A 1 115 ? -0.396 13.704 5.681 1.00 95.56 115 TRP A CA 1
ATOM 850 C C . TRP A 1 115 ? 0.714 13.043 4.872 1.00 95.56 115 TRP A C 1
ATOM 852 O O . TRP A 1 115 ? 0.677 13.097 3.642 1.00 95.56 115 TRP A O 1
ATOM 862 N N . VAL A 1 116 ? 1.671 12.391 5.539 1.00 93.19 116 VAL A N 1
ATOM 863 C CA . VAL A 1 116 ? 2.765 11.668 4.871 1.00 93.19 116 VAL A CA 1
ATOM 864 C C . VAL A 1 116 ? 2.206 10.561 3.977 1.00 93.19 116 VAL A C 1
ATOM 866 O O . VAL A 1 116 ? 2.550 10.497 2.795 1.00 93.19 116 VAL A O 1
ATOM 869 N N . VAL A 1 117 ? 1.280 9.749 4.500 1.00 93.50 117 VAL A N 1
ATOM 870 C CA . VAL A 1 117 ? 0.597 8.695 3.734 1.00 93.50 117 VAL A CA 1
ATOM 871 C C . VAL A 1 117 ? -0.145 9.293 2.540 1.00 93.50 117 VAL A C 1
ATOM 873 O O . VAL A 1 117 ? 0.016 8.820 1.415 1.00 93.50 117 VAL A O 1
ATOM 876 N N . ARG A 1 118 ? -0.919 10.365 2.744 1.00 95.69 118 ARG A N 1
ATOM 877 C CA . ARG A 1 118 ? -1.684 11.017 1.674 1.00 95.69 118 ARG A CA 1
ATOM 878 C C . ARG A 1 118 ? -0.789 11.545 0.557 1.00 95.69 118 ARG A C 1
ATOM 880 O O . ARG A 1 118 ? -1.112 11.351 -0.615 1.00 95.69 118 ARG A O 1
ATOM 887 N N . ILE A 1 119 ? 0.326 12.193 0.895 1.00 94.38 119 ILE A N 1
ATOM 888 C CA . ILE A 1 119 ? 1.311 12.669 -0.088 1.00 94.38 119 ILE A CA 1
ATOM 889 C C . ILE A 1 119 ? 1.885 11.473 -0.854 1.00 94.38 119 ILE A C 1
ATOM 891 O O . ILE A 1 119 ? 1.868 11.466 -2.087 1.00 94.38 119 ILE A O 1
ATOM 895 N N . GLY A 1 120 ? 2.310 10.431 -0.134 1.00 92.56 120 GLY A N 1
ATOM 896 C CA . GLY A 1 120 ? 2.848 9.207 -0.718 1.00 92.56 120 GLY A CA 1
ATOM 897 C C . GLY A 1 120 ? 1.876 8.526 -1.684 1.00 92.56 120 GLY A C 1
ATOM 898 O O . GLY A 1 120 ? 2.278 8.168 -2.791 1.00 92.56 120 GLY A O 1
ATOM 899 N N . LEU A 1 121 ? 0.605 8.363 -1.313 1.00 94.81 121 LEU A N 1
ATOM 900 C CA . LEU A 1 121 ? -0.422 7.771 -2.177 1.00 94.81 121 LEU A CA 1
ATOM 901 C C . LEU A 1 121 ? -0.762 8.672 -3.370 1.00 94.81 121 LEU A C 1
ATOM 903 O O . LEU A 1 121 ? -0.933 8.177 -4.482 1.00 94.81 121 LEU A O 1
ATOM 907 N N . THR A 1 122 ? -0.792 9.993 -3.181 1.00 94.88 122 THR A N 1
ATOM 908 C CA . THR A 1 122 ? -1.039 10.947 -4.276 1.00 94.88 122 THR A CA 1
ATOM 909 C C . THR A 1 122 ? 0.046 10.849 -5.349 1.00 94.88 122 THR A C 1
ATOM 911 O O . THR A 1 122 ? -0.276 10.753 -6.534 1.00 94.88 122 THR A O 1
ATOM 914 N N . MET A 1 123 ? 1.324 10.782 -4.951 1.00 92.94 123 MET A N 1
ATOM 915 C CA . MET A 1 123 ? 2.439 10.585 -5.888 1.00 92.94 123 MET A CA 1
ATOM 916 C C . MET A 1 123 ? 2.296 9.279 -6.682 1.00 92.94 123 MET A C 1
ATOM 918 O O . MET A 1 123 ? 2.555 9.251 -7.884 1.00 92.94 123 MET A O 1
ATOM 922 N N . ARG A 1 124 ? 1.844 8.200 -6.033 1.00 91.75 124 ARG A N 1
ATOM 923 C CA . ARG A 1 124 ? 1.621 6.893 -6.672 1.00 91.75 124 ARG A CA 1
ATOM 924 C C . ARG A 1 124 ? 0.484 6.937 -7.689 1.00 91.75 124 ARG A C 1
ATOM 926 O O . ARG A 1 124 ? 0.661 6.472 -8.813 1.00 91.75 124 ARG A O 1
ATOM 933 N N . VAL A 1 125 ? -0.650 7.544 -7.332 1.00 93.06 125 VAL A N 1
ATOM 934 C CA . VAL A 1 125 ? -1.793 7.726 -8.245 1.00 93.06 125 VAL A CA 1
ATOM 935 C C . VAL A 1 125 ? -1.396 8.582 -9.447 1.00 93.06 125 VAL A C 1
ATOM 937 O O . VAL A 1 125 ? -1.761 8.262 -10.579 1.00 93.06 125 VAL A O 1
ATOM 940 N N . GLN A 1 126 ? -0.621 9.646 -9.230 1.00 91.88 126 GLN A N 1
ATOM 941 C CA . GLN A 1 126 ? -0.133 10.490 -10.316 1.00 91.88 126 GLN A CA 1
ATOM 942 C C . GLN A 1 126 ? 0.783 9.711 -11.273 1.00 91.88 126 GLN A C 1
ATOM 944 O O . GLN A 1 126 ? 0.536 9.720 -12.479 1.00 91.88 126 GLN A O 1
ATOM 949 N N . ARG A 1 127 ? 1.765 8.961 -10.757 1.00 88.44 127 ARG A N 1
ATOM 950 C CA . ARG A 1 127 ? 2.650 8.127 -11.592 1.00 88.44 127 ARG A CA 1
ATOM 951 C C . ARG A 1 127 ? 1.894 7.052 -12.362 1.00 88.44 127 ARG A C 1
ATOM 953 O O . ARG A 1 127 ? 2.143 6.875 -13.551 1.00 88.44 127 ARG A O 1
ATOM 960 N N . ALA A 1 128 ? 0.936 6.378 -11.725 1.00 89.31 128 ALA A N 1
ATOM 961 C CA . ALA A 1 128 ? 0.109 5.374 -12.392 1.00 89.31 128 ALA A CA 1
ATOM 962 C C . ALA A 1 128 ? -0.675 5.977 -13.575 1.00 89.31 128 ALA A C 1
ATOM 964 O O . ALA A 1 128 ? -0.801 5.355 -14.632 1.00 89.31 128 ALA A O 1
ATOM 965 N N . ARG A 1 129 ? -1.162 7.220 -13.432 1.00 89.50 129 ARG A N 1
ATOM 966 C CA . ARG A 1 129 ? -1.843 7.959 -14.509 1.00 89.50 129 ARG A CA 1
ATOM 967 C C . ARG A 1 129 ? -0.897 8.393 -15.630 1.00 89.50 129 ARG A C 1
ATOM 969 O O . ARG A 1 129 ? -1.301 8.372 -16.792 1.00 89.50 129 ARG A O 1
ATOM 976 N N . GLU A 1 130 ? 0.319 8.814 -15.295 1.00 87.62 130 GLU A N 1
ATOM 977 C CA . GLU A 1 130 ? 1.323 9.281 -16.261 1.00 87.62 130 GLU A CA 1
ATOM 978 C C . GLU A 1 130 ? 1.920 8.123 -17.075 1.00 87.62 130 GLU A C 1
ATOM 980 O O . GLU A 1 130 ? 1.969 8.205 -18.307 1.00 87.62 130 GLU A O 1
ATOM 985 N N . GLY A 1 131 ? 2.272 7.011 -16.417 1.00 80.75 131 GLY A N 1
ATOM 986 C CA . GLY A 1 131 ? 2.785 5.804 -17.075 1.00 80.75 131 GLY A CA 1
ATOM 987 C C . GLY A 1 131 ? 1.809 5.245 -18.115 1.00 80.75 131 GLY A C 1
ATOM 988 O O . GLY A 1 131 ? 2.204 4.878 -19.216 1.00 80.75 131 GLY A O 1
ATOM 989 N N . GLY A 1 132 ? 0.502 5.302 -17.841 1.00 71.06 132 GLY A N 1
ATOM 990 C CA . GLY A 1 132 ? -0.518 4.854 -18.793 1.00 71.06 132 GLY A CA 1
ATOM 991 C C . GLY A 1 132 ? -0.679 5.721 -20.052 1.00 71.06 132 GLY A C 1
ATOM 992 O O . GLY A 1 132 ? -1.311 5.274 -21.007 1.00 71.06 132 GLY A O 1
ATOM 993 N N . ARG A 1 133 ? -0.158 6.957 -20.077 1.00 71.38 133 ARG A N 1
ATOM 994 C CA . ARG A 1 133 ? -0.431 7.935 -21.151 1.00 71.38 133 ARG A CA 1
ATOM 995 C C . ARG A 1 133 ? 0.749 8.217 -22.070 1.00 71.38 133 ARG A C 1
ATOM 997 O O . ARG A 1 133 ? 0.533 8.465 -23.251 1.00 71.38 133 ARG A O 1
ATOM 1004 N N . ALA A 1 134 ? 1.971 8.209 -21.546 1.00 60.41 134 ALA A N 1
ATOM 1005 C CA . ALA A 1 134 ? 3.144 8.700 -22.274 1.00 60.41 134 ALA A CA 1
ATOM 1006 C C . ALA A 1 134 ? 4.020 7.589 -22.881 1.00 60.41 134 ALA A C 1
ATOM 1008 O O . ALA A 1 134 ? 5.142 7.860 -23.299 1.00 60.41 134 ALA A O 1
ATOM 1009 N N . GLY A 1 135 ? 3.557 6.332 -22.876 1.00 70.31 135 GLY A N 1
ATOM 1010 C CA . GLY A 1 135 ? 4.433 5.185 -23.151 1.00 70.31 135 GLY A CA 1
ATOM 1011 C C . GLY A 1 135 ? 5.533 5.013 -22.095 1.00 70.31 135 GLY A C 1
ATOM 1012 O O . GLY A 1 135 ? 6.496 4.289 -22.328 1.00 70.31 135 GLY A O 1
ATOM 1013 N N . GLY A 1 136 ? 5.399 5.695 -20.950 1.00 74.62 136 GLY A N 1
ATOM 1014 C CA . GLY A 1 136 ? 6.261 5.504 -19.795 1.00 74.62 136 GLY A CA 1
ATOM 1015 C C . GLY A 1 136 ? 6.009 4.130 -19.189 1.00 74.62 136 GLY A C 1
ATOM 1016 O O . GLY A 1 136 ? 4.875 3.660 -19.131 1.00 74.62 136 GLY A O 1
ATOM 1017 N N . GLU A 1 137 ? 7.070 3.473 -18.741 1.00 82.56 137 GLU A N 1
ATOM 1018 C CA . GLU A 1 137 ? 6.946 2.192 -18.056 1.00 82.56 137 GLU A CA 1
ATOM 1019 C C . GLU A 1 137 ? 6.210 2.402 -16.728 1.00 82.56 137 GLU A C 1
ATOM 1021 O O . GLU A 1 137 ? 6.628 3.203 -15.888 1.00 82.56 137 GLU A O 1
ATOM 1026 N N . ALA A 1 138 ? 5.078 1.720 -16.556 1.00 86.44 138 ALA A N 1
ATOM 1027 C CA . ALA A 1 138 ? 4.350 1.737 -15.299 1.00 86.44 138 ALA A CA 1
ATOM 1028 C C . ALA A 1 138 ? 5.202 1.040 -14.231 1.00 86.44 138 ALA A C 1
ATOM 1030 O O . ALA A 1 138 ? 5.398 -0.167 -14.285 1.00 86.44 138 ALA A O 1
ATOM 1031 N N . ASP A 1 139 ? 5.710 1.813 -13.271 1.00 90.31 139 ASP A N 1
ATOM 1032 C CA . ASP A 1 139 ? 6.633 1.318 -12.246 1.00 90.31 139 ASP A CA 1
ATOM 1033 C C . ASP A 1 139 ? 5.999 1.209 -10.854 1.00 90.31 139 ASP A C 1
ATOM 1035 O O . ASP A 1 139 ? 6.654 0.809 -9.886 1.00 90.31 139 ASP A O 1
ATOM 1039 N N . HIS A 1 140 ? 4.737 1.624 -10.737 1.00 93.25 140 HIS A N 1
ATOM 1040 C CA . HIS A 1 140 ? 4.031 1.708 -9.474 1.00 93.25 140 HIS A CA 1
ATOM 1041 C C . HIS A 1 140 ? 2.514 1.701 -9.668 1.00 93.25 140 HIS A C 1
ATOM 1043 O O . HIS A 1 140 ? 1.987 2.409 -10.530 1.00 93.25 140 HIS A O 1
ATOM 1049 N N . ASN A 1 141 ? 1.795 0.945 -8.841 1.00 95.31 141 ASN A N 1
ATOM 1050 C CA . ASN A 1 141 ? 0.340 0.982 -8.788 1.00 95.31 141 ASN A CA 1
ATOM 1051 C C . ASN A 1 141 ? -0.178 0.585 -7.403 1.00 95.31 141 ASN A C 1
ATOM 1053 O O . ASN A 1 141 ? 0.415 -0.246 -6.720 1.00 95.31 141 ASN A O 1
ATOM 1057 N N . VAL A 1 142 ? -1.322 1.147 -7.025 1.00 96.88 142 VAL A N 1
ATOM 1058 C CA . VAL A 1 142 ? -2.055 0.750 -5.822 1.00 96.88 142 VAL A CA 1
ATOM 1059 C C . VAL A 1 142 ? -3.385 0.175 -6.278 1.00 96.88 142 VAL A C 1
ATOM 1061 O O . VAL A 1 142 ? -4.160 0.849 -6.953 1.00 96.88 142 VAL A O 1
ATOM 1064 N N . LEU A 1 143 ? -3.632 -1.086 -5.947 1.00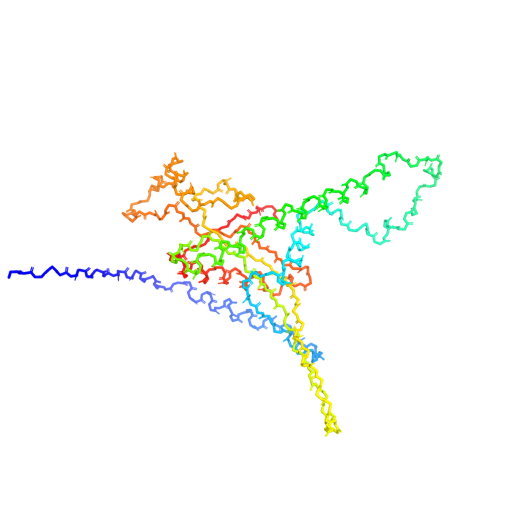 97.94 143 LEU A N 1
ATOM 1065 C CA . LEU A 1 143 ? -4.876 -1.788 -6.223 1.00 97.94 143 LEU A CA 1
ATOM 1066 C C . LEU A 1 143 ? -5.752 -1.754 -4.975 1.00 97.94 143 LEU A C 1
ATOM 1068 O O . LEU A 1 143 ? -5.287 -2.016 -3.875 1.00 97.94 143 LEU A O 1
ATOM 1072 N N . CYS A 1 144 ? -7.028 -1.462 -5.154 1.00 98.31 144 CYS A N 1
ATOM 1073 C CA . CYS A 1 144 ? -8.041 -1.404 -4.118 1.00 98.31 144 CYS A CA 1
ATOM 1074 C C . CYS A 1 144 ? -9.064 -2.511 -4.354 1.00 98.31 144 CYS A C 1
ATOM 1076 O O . CYS A 1 144 ? -9.592 -2.653 -5.457 1.00 98.31 144 CYS A O 1
ATOM 1078 N N . LEU A 1 145 ? -9.378 -3.271 -3.312 1.00 97.88 145 LEU A N 1
ATOM 1079 C CA . LEU A 1 145 ? -10.519 -4.172 -3.288 1.00 97.88 145 LEU A CA 1
ATOM 1080 C C . LEU A 1 145 ? -11.707 -3.398 -2.728 1.00 97.88 145 LEU A C 1
ATOM 1082 O O . LEU A 1 145 ? -11.668 -2.933 -1.588 1.00 97.88 145 LEU A O 1
ATOM 1086 N N . VAL A 1 146 ? -12.744 -3.243 -3.539 1.00 97.50 146 VAL A N 1
ATOM 1087 C CA . VAL A 1 146 ? -13.911 -2.423 -3.228 1.00 97.50 146 VAL A CA 1
ATOM 1088 C C . VAL A 1 146 ? -15.149 -3.296 -3.236 1.00 97.50 146 VAL A C 1
ATOM 1090 O O . VAL A 1 146 ? -15.394 -4.045 -4.179 1.00 97.50 146 VAL A O 1
ATOM 1093 N N . GLU A 1 147 ? -15.934 -3.168 -2.183 1.00 95.62 147 GLU A N 1
ATOM 1094 C CA . GLU A 1 147 ? -17.280 -3.701 -2.102 1.00 95.62 147 GLU A CA 1
ATOM 1095 C C . GLU A 1 147 ? -18.242 -2.724 -2.771 1.00 95.62 147 GLU A C 1
ATOM 1097 O O . GLU A 1 147 ? -18.248 -1.528 -2.464 1.00 95.62 147 GLU A O 1
ATOM 1102 N N . VAL A 1 148 ? -19.001 -3.231 -3.738 1.00 94.19 148 VAL A N 1
ATOM 1103 C CA . VAL A 1 148 ? -20.049 -2.487 -4.427 1.00 94.19 148 VAL A CA 1
ATOM 1104 C C . VAL A 1 148 ? -21.377 -2.992 -3.908 1.00 94.19 148 VAL A C 1
ATOM 1106 O O . VAL A 1 148 ? -21.768 -4.132 -4.186 1.00 94.19 148 VAL A O 1
ATOM 1109 N N . ASP A 1 149 ? -22.068 -2.120 -3.183 1.00 89.56 149 ASP A N 1
ATOM 1110 C CA . ASP A 1 149 ? -23.452 -2.367 -2.822 1.00 89.56 149 ASP A CA 1
ATOM 1111 C C . ASP A 1 149 ? -24.248 -2.350 -4.124 1.00 89.56 149 ASP A C 1
ATOM 1113 O O . ASP A 1 149 ? -24.307 -1.344 -4.843 1.00 89.56 149 ASP A O 1
ATOM 1117 N N . SER A 1 150 ? -24.809 -3.508 -4.465 1.00 79.12 150 SER A N 1
ATOM 1118 C CA . SER A 1 150 ? -25.845 -3.563 -5.482 1.00 79.12 150 SER A CA 1
ATOM 1119 C C . SER A 1 150 ? -27.011 -2.830 -4.848 1.00 79.12 150 SER A C 1
ATOM 1121 O O . SER A 1 150 ? -27.628 -3.379 -3.942 1.00 79.12 150 SER A O 1
ATOM 1123 N N . ASP A 1 151 ? -27.230 -1.566 -5.221 1.00 70.75 151 ASP A N 1
ATOM 1124 C CA . ASP A 1 151 ? -28.445 -0.854 -4.842 1.00 70.75 151 ASP A CA 1
ATOM 1125 C C . ASP A 1 151 ? -29.597 -1.731 -5.344 1.00 70.75 151 ASP A C 1
ATOM 1127 O O . ASP A 1 151 ? -29.922 -1.736 -6.535 1.00 70.75 151 ASP A O 1
ATOM 1131 N N . GLU A 1 152 ? -30.147 -2.559 -4.457 1.00 62.31 152 GLU A N 1
ATOM 1132 C CA . GLU A 1 152 ? -31.379 -3.265 -4.716 1.00 62.31 152 GLU A CA 1
ATOM 1133 C C . GLU A 1 152 ? -32.440 -2.178 -4.836 1.00 62.31 152 GLU A C 1
ATOM 1135 O O . GLU A 1 152 ? -33.076 -1.767 -3.865 1.00 62.31 152 GLU A O 1
ATOM 1140 N N . ASP A 1 153 ? -32.667 -1.729 -6.068 1.00 57.53 153 ASP A N 1
ATOM 1141 C CA . ASP A 1 153 ? -33.931 -1.158 -6.515 1.00 57.53 153 ASP A CA 1
ATOM 1142 C C . ASP A 1 153 ? -35.019 -2.261 -6.449 1.00 57.53 153 ASP A C 1
ATOM 1144 O O . ASP A 1 153 ? -35.767 -2.504 -7.391 1.00 57.53 153 ASP A O 1
ATOM 1148 N N . GLY A 1 154 ? -35.141 -2.928 -5.294 1.00 56.47 154 GLY A N 1
ATOM 1149 C CA . GLY A 1 154 ? -36.222 -3.830 -4.910 1.00 56.47 154 GLY A CA 1
ATOM 1150 C C . GLY A 1 154 ? -37.534 -3.090 -4.652 1.00 56.47 154 GLY A C 1
ATOM 1151 O O . GLY A 1 154 ? -38.476 -3.665 -4.111 1.00 56.47 154 GLY A O 1
ATOM 1152 N N . SER A 1 155 ? -37.644 -1.825 -5.070 1.00 56.19 155 SER A N 1
ATOM 1153 C CA . SER A 1 155 ? -38.931 -1.159 -5.229 1.00 56.19 155 SER A CA 1
ATOM 1154 C C . SER A 1 155 ? -39.633 -1.736 -6.461 1.00 56.19 155 SER A C 1
ATOM 1156 O O . SER A 1 155 ? -39.760 -1.092 -7.500 1.00 56.19 155 SER A O 1
ATOM 1158 N N . THR A 1 156 ? -40.153 -2.952 -6.306 1.00 61.97 156 THR A N 1
ATOM 1159 C CA . THR A 1 156 ? -41.160 -3.569 -7.185 1.00 61.97 156 THR A CA 1
ATOM 1160 C C . THR A 1 156 ? -42.515 -2.859 -7.104 1.00 61.97 156 THR A C 1
ATOM 1162 O O . THR A 1 156 ? -43.492 -3.314 -7.699 1.00 61.97 156 THR A O 1
ATOM 1165 N N . ASP A 1 157 ? -42.587 -1.712 -6.425 1.00 61.59 157 ASP A N 1
ATOM 1166 C CA . ASP A 1 157 ? -43.781 -0.891 -6.361 1.00 61.59 157 ASP A CA 1
ATOM 1167 C C . ASP A 1 157 ? -43.988 -0.166 -7.703 1.00 61.59 157 ASP A C 1
ATOM 1169 O O . ASP A 1 157 ? -43.553 0.965 -7.943 1.00 61.59 157 ASP A O 1
ATOM 1173 N N . ALA A 1 158 ? -44.648 -0.876 -8.620 1.00 59.72 158 ALA A N 1
ATOM 1174 C CA . ALA A 1 158 ? -44.915 -0.534 -10.018 1.00 59.72 158 ALA A CA 1
ATOM 1175 C C . ALA A 1 158 ? -45.763 0.743 -10.236 1.00 59.72 158 ALA A C 1
ATOM 1177 O O . ALA A 1 158 ? -46.234 1.003 -11.347 1.00 59.72 158 ALA A O 1
ATOM 1178 N N . THR A 1 159 ? -45.956 1.569 -9.206 1.00 65.31 159 THR A N 1
ATOM 1179 C CA . THR A 1 159 ? -46.921 2.677 -9.209 1.00 65.31 159 THR A CA 1
ATOM 1180 C C . THR A 1 159 ? -46.270 4.066 -9.250 1.00 65.31 159 THR A C 1
ATOM 1182 O O . THR A 1 159 ? -46.974 5.069 -9.338 1.00 65.31 159 THR A O 1
ATOM 1185 N N . GLN A 1 160 ? -44.938 4.186 -9.293 1.00 56.75 160 GLN A N 1
ATOM 1186 C CA . GLN A 1 160 ? -44.273 5.496 -9.400 1.00 56.75 160 GLN A CA 1
ATOM 1187 C C . GLN A 1 160 ? -43.945 5.897 -10.849 1.00 56.75 160 GLN A C 1
ATOM 1189 O O . GLN A 1 160 ? -42.798 6.086 -11.252 1.00 56.75 160 GLN A O 1
ATOM 1194 N N . LYS A 1 161 ? -44.995 6.088 -11.657 1.00 62.47 161 LYS A N 1
ATOM 1195 C CA . LYS A 1 161 ? -44.893 6.816 -12.930 1.00 62.47 161 LYS A CA 1
ATOM 1196 C C . LYS A 1 161 ? -44.669 8.308 -12.630 1.00 62.47 161 LYS A C 1
ATOM 1198 O O . LYS A 1 161 ? -45.577 8.960 -12.130 1.00 62.47 161 LYS A O 1
ATOM 1203 N N . ASN A 1 162 ? -43.486 8.831 -12.975 1.00 64.62 162 ASN A N 1
ATOM 1204 C CA . ASN A 1 162 ? -43.152 10.251 -13.249 1.00 64.62 162 ASN A CA 1
ATOM 1205 C C . ASN A 1 162 ? -42.169 11.004 -12.334 1.00 64.62 162 ASN A C 1
ATOM 1207 O O . ASN A 1 162 ? -41.870 12.161 -12.636 1.00 64.62 162 ASN A O 1
ATOM 1211 N N . SER A 1 163 ? -41.553 10.409 -11.312 1.00 68.56 163 SER A N 1
ATOM 1212 C CA . SER A 1 163 ? -40.447 11.086 -10.615 1.00 68.56 163 SER A CA 1
ATOM 1213 C C . SER A 1 163 ? -39.100 10.691 -11.232 1.00 68.56 163 SER A C 1
ATOM 1215 O O . SER A 1 163 ? -38.538 9.638 -10.947 1.00 68.56 163 SER A O 1
ATOM 1217 N N . ARG A 1 164 ? -38.543 11.558 -12.092 1.00 75.62 164 ARG A N 1
ATOM 1218 C CA . ARG A 1 164 ? -37.130 11.497 -12.518 1.00 75.62 164 ARG A CA 1
ATOM 1219 C C . ARG A 1 164 ? -36.224 11.751 -11.309 1.00 75.62 164 ARG A C 1
ATOM 1221 O O . ARG A 1 164 ? -35.673 12.840 -11.159 1.00 75.62 164 ARG A O 1
ATOM 1228 N N . ARG A 1 165 ? -36.096 10.780 -10.406 1.00 72.94 165 ARG A N 1
ATOM 1229 C CA . ARG A 1 165 ? -35.089 10.852 -9.350 1.00 72.94 165 ARG A CA 1
ATOM 1230 C C . ARG A 1 165 ? -33.709 10.660 -9.988 1.00 72.94 165 ARG A C 1
ATOM 1232 O O . ARG A 1 165 ? -33.553 9.773 -10.830 1.00 72.94 165 ARG A O 1
ATOM 1239 N N . PRO A 1 166 ? -32.716 11.496 -9.642 1.00 75.44 166 PRO A N 1
ATOM 1240 C CA . PRO A 1 166 ? -31.349 11.282 -10.093 1.00 75.44 166 PRO A CA 1
ATOM 1241 C C . PRO A 1 166 ? -30.895 9.900 -9.616 1.00 75.44 166 PRO A C 1
ATOM 1243 O O . PRO A 1 166 ? -31.051 9.573 -8.439 1.00 75.44 166 PRO A O 1
ATOM 1246 N N . ARG A 1 167 ? -30.368 9.086 -10.539 1.00 73.19 167 ARG A N 1
ATOM 1247 C CA . ARG A 1 167 ? -29.795 7.774 -10.219 1.00 73.19 167 ARG A CA 1
ATOM 1248 C C . ARG A 1 167 ? -28.755 7.953 -9.116 1.00 73.19 167 ARG A C 1
ATOM 1250 O O . ARG A 1 167 ? -27.802 8.718 -9.294 1.00 73.19 167 ARG A O 1
ATOM 1257 N N . ARG A 1 168 ? -28.956 7.284 -7.979 1.00 77.19 168 ARG A N 1
ATOM 1258 C CA . ARG A 1 168 ? -27.939 7.225 -6.929 1.00 77.19 168 ARG A CA 1
ATOM 1259 C C . ARG A 1 168 ? -26.729 6.490 -7.498 1.00 77.19 168 ARG A C 1
ATOM 1261 O O . ARG A 1 168 ? -26.871 5.552 -8.277 1.00 77.19 168 ARG A O 1
ATOM 1268 N N . ARG A 1 169 ? -25.535 7.003 -7.206 1.00 80.88 169 ARG A N 1
ATOM 1269 C CA . ARG A 1 169 ? -24.304 6.292 -7.552 1.00 80.88 169 ARG A CA 1
ATOM 1270 C C . ARG A 1 169 ? -24.182 5.110 -6.588 1.00 80.88 169 ARG A C 1
ATOM 1272 O O . ARG A 1 169 ? -24.384 5.350 -5.395 1.00 80.88 169 ARG A O 1
ATOM 1279 N N . PRO A 1 170 ? -23.829 3.910 -7.077 1.00 84.69 170 PRO A N 1
ATOM 1280 C CA . PRO A 1 170 ? -23.649 2.752 -6.214 1.00 84.69 170 PRO A CA 1
ATOM 1281 C C . PRO A 1 170 ? -22.623 3.083 -5.135 1.00 84.69 170 PRO A C 1
ATOM 1283 O O . PRO A 1 170 ? -21.594 3.716 -5.416 1.00 84.69 170 PRO A O 1
ATOM 1286 N N . ARG A 1 171 ? -22.924 2.699 -3.893 1.00 89.38 171 ARG A N 1
ATOM 1287 C CA . ARG A 1 171 ? -22.007 2.920 -2.776 1.00 89.38 171 ARG A CA 1
ATOM 1288 C C . ARG A 1 171 ? -20.826 1.973 -2.933 1.00 89.38 171 ARG A C 1
ATOM 1290 O O . ARG A 1 171 ? -20.978 0.787 -3.212 1.00 89.38 171 ARG A O 1
ATOM 1297 N N . ARG A 1 172 ? -19.637 2.550 -2.812 1.00 94.25 172 ARG A N 1
ATOM 1298 C CA . ARG A 1 172 ? -18.363 1.846 -2.840 1.00 94.25 172 ARG A CA 1
ATOM 1299 C C . ARG A 1 172 ? -17.776 1.917 -1.447 1.00 94.25 172 ARG A C 1
ATOM 1301 O O . ARG A 1 172 ? -17.778 2.995 -0.860 1.00 94.25 172 ARG A O 1
ATOM 1308 N N . LYS A 1 173 ? -17.289 0.789 -0.948 1.00 95.38 173 LYS A N 1
ATOM 1309 C CA . LYS A 1 173 ? -16.587 0.706 0.329 1.00 95.38 173 LYS A CA 1
ATOM 1310 C C . LYS A 1 173 ? -15.247 0.021 0.126 1.00 95.38 173 LYS A C 1
ATOM 1312 O O . LYS A 1 173 ? -15.195 -1.091 -0.400 1.00 95.38 173 LYS A O 1
ATOM 1317 N N . LEU A 1 174 ? -14.163 0.664 0.543 1.00 97.25 174 LEU A N 1
ATOM 1318 C CA . LEU A 1 174 ? -12.834 0.072 0.495 1.00 97.25 174 LEU A CA 1
ATOM 1319 C C . LEU A 1 174 ? -12.714 -1.061 1.528 1.00 97.25 174 LEU A C 1
ATOM 1321 O O . LEU A 1 174 ? -12.916 -0.867 2.726 1.00 97.25 174 LEU A O 1
ATOM 1325 N N . VAL A 1 175 ? -12.372 -2.254 1.050 1.00 97.50 175 VAL A N 1
ATOM 1326 C CA . VAL A 1 175 ? -12.209 -3.481 1.849 1.00 97.50 175 VAL A CA 1
ATOM 1327 C C . VAL A 1 175 ? -10.740 -3.857 2.024 1.00 97.50 175 VAL A C 1
ATOM 1329 O O . VAL A 1 175 ? -10.356 -4.471 3.017 1.00 97.50 175 VAL A O 1
ATOM 1332 N N . GLY A 1 176 ? -9.900 -3.498 1.065 1.00 97.94 176 GLY A N 1
ATOM 1333 C CA . GLY A 1 176 ? -8.472 -3.729 1.163 1.00 97.94 176 GLY A CA 1
ATOM 1334 C C . GLY A 1 176 ? -7.709 -2.987 0.088 1.00 97.94 176 GLY A C 1
ATOM 1335 O O . GLY A 1 176 ? -8.296 -2.464 -0.861 1.00 97.94 176 GLY A O 1
ATOM 1336 N N . MET A 1 177 ? -6.395 -2.964 0.224 1.00 98.19 177 MET A N 1
ATOM 1337 C CA . MET A 1 177 ? -5.502 -2.421 -0.785 1.00 98.19 177 MET A CA 1
ATOM 1338 C C . MET A 1 177 ? -4.210 -3.221 -0.856 1.00 98.19 177 MET A C 1
ATOM 1340 O O . MET A 1 177 ? -3.776 -3.798 0.136 1.00 98.19 177 MET A O 1
ATOM 1344 N N . ALA A 1 178 ? -3.594 -3.244 -2.028 1.00 97.94 178 ALA A N 1
ATOM 1345 C CA . ALA A 1 178 ? -2.259 -3.767 -2.224 1.00 97.94 178 ALA A CA 1
ATOM 1346 C C . ALA A 1 178 ? -1.442 -2.816 -3.093 1.00 97.94 178 ALA A C 1
ATOM 1348 O O . ALA A 1 178 ? -1.953 -2.223 -4.042 1.00 97.94 178 ALA A O 1
ATOM 1349 N N . GLU A 1 179 ? -0.169 -2.668 -2.764 1.00 96.50 179 GLU A N 1
ATOM 1350 C CA . GLU A 1 179 ? 0.769 -1.821 -3.490 1.00 96.50 179 GLU A CA 1
ATOM 1351 C C . GLU A 1 179 ? 1.751 -2.705 -4.256 1.00 96.50 179 GLU A C 1
ATOM 1353 O O . GLU A 1 179 ? 2.400 -3.562 -3.663 1.00 96.50 179 GLU A O 1
ATOM 1358 N N . LEU A 1 180 ? 1.851 -2.494 -5.570 1.00 96.25 180 LEU A N 1
ATOM 1359 C CA . LEU A 1 180 ? 2.811 -3.164 -6.443 1.00 96.25 180 LEU A CA 1
ATOM 1360 C C . LEU A 1 180 ? 3.749 -2.125 -7.049 1.00 96.25 180 LEU A C 1
ATOM 1362 O O . LEU A 1 180 ? 3.308 -1.119 -7.611 1.00 96.25 180 LEU A O 1
ATOM 1366 N N . SER A 1 181 ? 5.048 -2.386 -6.987 1.00 94.94 181 SER A N 1
ATOM 1367 C CA . SER A 1 181 ? 6.060 -1.480 -7.519 1.00 94.94 181 SER A CA 1
ATOM 1368 C C . SER A 1 181 ? 7.256 -2.218 -8.090 1.00 94.94 181 SER A C 1
ATOM 1370 O O . SER A 1 181 ? 7.521 -3.353 -7.717 1.00 94.94 181 SER A O 1
ATOM 1372 N N . LEU A 1 182 ? 7.994 -1.559 -8.978 1.00 93.69 182 LEU A N 1
ATOM 1373 C CA . LEU A 1 182 ? 9.299 -2.037 -9.415 1.00 93.69 182 LEU A CA 1
ATOM 1374 C C . LEU A 1 182 ? 10.364 -1.549 -8.437 1.00 93.69 182 LEU A C 1
ATOM 1376 O O . LEU A 1 182 ? 10.492 -0.335 -8.226 1.00 93.69 182 LEU A O 1
ATOM 1380 N N . GLN A 1 183 ? 11.108 -2.483 -7.853 1.00 92.56 183 GLN A N 1
ATOM 1381 C CA . GLN A 1 183 ? 12.180 -2.217 -6.893 1.00 92.56 183 GLN A CA 1
ATOM 1382 C C . GLN A 1 183 ? 13.472 -2.911 -7.329 1.00 92.56 183 GLN A C 1
ATOM 1384 O O . GLN A 1 183 ? 13.408 -3.922 -8.028 1.00 92.56 183 GLN A O 1
ATOM 1389 N N . PRO A 1 184 ? 14.649 -2.388 -6.948 1.00 89.31 184 PRO A N 1
ATOM 1390 C CA . PRO A 1 184 ? 15.885 -3.154 -7.041 1.00 89.31 184 PRO A CA 1
ATOM 1391 C C . PRO A 1 184 ? 15.734 -4.503 -6.314 1.00 89.31 184 PRO A C 1
ATOM 1393 O O . PRO A 1 184 ? 15.059 -4.541 -5.282 1.00 89.31 184 PRO A O 1
ATOM 1396 N N . PRO A 1 185 ? 16.323 -5.592 -6.834 1.00 80.12 185 PRO A N 1
ATOM 1397 C CA . PRO A 1 185 ? 16.291 -6.902 -6.193 1.00 80.12 185 PRO A CA 1
ATOM 1398 C C . PRO A 1 185 ? 17.217 -6.899 -4.970 1.00 80.12 185 PRO A C 1
ATOM 1400 O O . PRO A 1 185 ? 18.357 -7.338 -5.036 1.00 80.12 185 PRO A O 1
ATOM 1403 N N . ASP A 1 186 ? 16.739 -6.335 -3.867 1.00 81.75 186 ASP A N 1
ATOM 1404 C CA . ASP A 1 186 ? 17.448 -6.285 -2.592 1.00 81.75 186 ASP A CA 1
ATOM 1405 C C . ASP A 1 186 ? 16.534 -6.872 -1.503 1.00 81.75 186 ASP A C 1
ATOM 1407 O O . ASP A 1 186 ? 15.592 -6.197 -1.070 1.00 81.75 186 ASP A O 1
ATOM 1411 N N . PRO A 1 187 ? 16.760 -8.136 -1.094 1.00 70.44 187 PRO A N 1
ATOM 1412 C CA . PRO A 1 187 ? 15.905 -8.824 -0.131 1.00 70.44 187 PRO A CA 1
ATOM 1413 C C . PRO A 1 187 ? 16.035 -8.266 1.293 1.00 70.44 187 PRO A C 1
ATOM 1415 O O . PRO A 1 187 ? 15.215 -8.573 2.151 1.00 70.44 187 PRO A O 1
ATOM 1418 N N . GLU A 1 188 ? 17.045 -7.442 1.577 1.00 80.19 188 GLU A N 1
ATOM 1419 C CA . GLU A 1 188 ? 17.234 -6.862 2.910 1.00 80.19 188 GLU A CA 1
ATOM 1420 C C . GLU A 1 188 ? 16.568 -5.487 3.043 1.00 80.19 188 GLU A C 1
ATOM 1422 O O . GLU A 1 188 ? 16.521 -4.904 4.131 1.00 80.19 188 GLU A O 1
ATOM 1427 N N . ARG A 1 189 ? 16.028 -4.942 1.945 1.00 78.06 189 ARG A N 1
ATOM 1428 C CA . ARG A 1 189 ? 15.591 -3.550 1.894 1.00 78.06 189 ARG A CA 1
ATOM 1429 C C . ARG A 1 189 ? 14.101 -3.404 1.630 1.00 78.06 189 ARG A C 1
ATOM 1431 O O . ARG A 1 189 ? 13.577 -3.754 0.578 1.00 78.06 189 ARG A O 1
ATOM 1438 N N . ASN A 1 190 ? 13.417 -2.762 2.572 1.00 79.00 190 ASN A N 1
ATOM 1439 C CA . ASN A 1 190 ? 12.036 -2.338 2.376 1.00 79.00 190 ASN A CA 1
ATOM 1440 C C . ASN A 1 190 ? 11.947 -1.188 1.366 1.00 79.00 190 ASN A C 1
ATOM 1442 O O . ASN A 1 190 ? 12.827 -0.322 1.289 1.00 79.00 190 ASN A O 1
ATOM 1446 N N . ALA A 1 191 ? 10.848 -1.157 0.610 1.00 79.69 191 ALA A N 1
ATOM 1447 C CA . ALA A 1 191 ? 10.579 -0.073 -0.322 1.00 79.69 191 ALA A CA 1
ATOM 1448 C C . ALA A 1 191 ? 10.574 1.276 0.428 1.00 79.69 191 ALA A C 1
ATOM 1450 O O . ALA A 1 191 ? 9.932 1.395 1.477 1.00 79.69 191 ALA A O 1
ATOM 1451 N N . PRO A 1 192 ? 11.268 2.310 -0.082 1.00 78.56 192 PRO A N 1
ATOM 1452 C CA . PRO A 1 192 ? 11.254 3.614 0.561 1.00 78.56 192 PRO A CA 1
ATOM 1453 C C . PRO A 1 192 ? 9.825 4.185 0.579 1.00 78.56 192 PRO A C 1
ATOM 1455 O O . PRO A 1 192 ? 9.053 3.952 -0.356 1.00 78.56 192 PRO A O 1
ATOM 1458 N N . PRO A 1 193 ? 9.468 5.006 1.584 1.00 73.50 193 PRO A N 1
ATOM 1459 C CA . PRO A 1 193 ? 8.141 5.627 1.653 1.00 73.50 193 PRO A CA 1
ATOM 1460 C C . PRO A 1 193 ? 7.863 6.553 0.453 1.00 73.50 193 PRO A C 1
ATOM 1462 O O . PRO A 1 193 ? 6.708 6.750 0.058 1.00 73.50 193 PRO A O 1
ATOM 1465 N N . TYR A 1 194 ? 8.931 7.082 -0.154 1.00 80.19 194 TYR A N 1
ATOM 1466 C CA . TYR A 1 194 ? 8.899 7.951 -1.325 1.00 80.19 194 TYR A CA 1
ATOM 1467 C C . TYR A 1 194 ? 9.118 7.167 -2.619 1.00 80.19 194 TYR A C 1
ATOM 1469 O O . TYR A 1 194 ? 10.029 6.347 -2.730 1.00 80.19 194 TYR A O 1
ATOM 1477 N N . VAL A 1 195 ? 8.324 7.480 -3.645 1.00 84.06 195 VAL A N 1
ATOM 1478 C CA . VAL A 1 195 ? 8.436 6.822 -4.950 1.00 84.06 195 VAL A CA 1
ATOM 1479 C C . VAL A 1 195 ? 9.575 7.440 -5.758 1.00 84.06 195 VAL A C 1
ATOM 1481 O O . VAL A 1 195 ? 9.426 8.512 -6.348 1.00 84.06 195 VAL A O 1
ATOM 1484 N N . LEU A 1 196 ? 10.715 6.754 -5.806 1.00 87.25 196 LEU A N 1
ATOM 1485 C CA . LEU A 1 196 ? 11.842 7.167 -6.641 1.00 87.25 196 LEU A CA 1
ATOM 1486 C C . LEU A 1 196 ? 11.494 7.050 -8.136 1.00 87.25 196 LEU A C 1
ATOM 1488 O O . LEU A 1 196 ? 10.819 6.098 -8.531 1.00 87.25 196 LEU A O 1
ATOM 1492 N N . PRO A 1 197 ? 11.960 7.978 -8.993 1.00 86.62 197 PRO A N 1
ATOM 1493 C CA . PRO A 1 197 ? 11.919 7.814 -10.443 1.00 86.62 197 PRO A CA 1
ATOM 1494 C C . PRO A 1 197 ? 12.519 6.481 -10.914 1.00 86.62 197 PRO A C 1
ATOM 1496 O O . PRO A 1 197 ? 13.578 6.092 -10.425 1.00 86.62 197 PRO A O 1
ATOM 1499 N N . THR A 1 198 ? 11.893 5.812 -11.889 1.00 86.94 198 THR A N 1
ATOM 1500 C CA . THR A 1 198 ? 12.365 4.532 -12.453 1.00 86.94 198 THR A CA 1
ATOM 1501 C C . THR A 1 198 ? 13.821 4.602 -12.903 1.00 86.94 198 THR A C 1
ATOM 1503 O O . THR A 1 198 ? 14.604 3.708 -12.599 1.00 86.94 198 THR A O 1
ATOM 1506 N N . ASP A 1 199 ? 14.221 5.694 -13.556 1.00 86.94 199 ASP A N 1
ATOM 1507 C CA . ASP A 1 199 ? 15.603 5.872 -14.012 1.00 86.94 199 ASP A CA 1
ATOM 1508 C C . ASP A 1 199 ? 16.589 5.966 -12.850 1.00 86.94 199 ASP A C 1
ATOM 1510 O O . ASP A 1 199 ? 17.664 5.373 -12.904 1.00 86.94 199 ASP A O 1
ATOM 1514 N N . LEU A 1 200 ? 16.196 6.623 -11.756 1.00 89.31 200 LEU A N 1
ATOM 1515 C CA . LEU A 1 200 ? 17.006 6.665 -10.545 1.00 89.31 200 LEU A CA 1
ATOM 1516 C C . LEU A 1 200 ? 17.114 5.274 -9.909 1.00 89.31 200 LEU A C 1
ATOM 1518 O O . LEU A 1 200 ? 18.206 4.884 -9.512 1.00 89.31 200 LEU A O 1
ATOM 1522 N N . LYS A 1 201 ? 16.025 4.491 -9.872 1.00 89.00 201 LYS A N 1
ATOM 1523 C CA . LYS A 1 201 ? 16.065 3.096 -9.395 1.00 89.00 201 LYS A CA 1
ATOM 1524 C C . LYS A 1 201 ? 17.009 2.237 -10.238 1.00 89.00 201 LYS A C 1
ATOM 1526 O O . LYS A 1 201 ? 17.778 1.464 -9.681 1.00 89.00 201 LYS A O 1
ATOM 1531 N N . ARG A 1 202 ? 16.999 2.400 -11.567 1.00 86.88 202 ARG A N 1
ATOM 1532 C CA . ARG A 1 202 ? 17.911 1.691 -12.484 1.00 86.88 202 ARG A CA 1
ATOM 1533 C C . ARG A 1 202 ? 19.369 2.080 -12.252 1.00 86.88 202 ARG A C 1
ATOM 1535 O O . ARG A 1 202 ? 20.230 1.209 -12.253 1.00 86.88 202 ARG A O 1
ATOM 1542 N N . VAL A 1 203 ? 19.652 3.369 -12.051 1.00 88.50 203 VAL A N 1
ATOM 1543 C CA . VAL A 1 203 ? 21.007 3.843 -11.724 1.00 88.50 203 VAL A CA 1
ATOM 1544 C C . VAL A 1 203 ? 21.462 3.274 -10.383 1.00 88.50 203 VAL A C 1
ATOM 1546 O O . VAL A 1 203 ? 22.566 2.751 -10.302 1.00 88.50 203 VAL A O 1
ATOM 1549 N N . LEU A 1 204 ? 20.607 3.316 -9.358 1.00 86.44 204 LEU A N 1
ATOM 1550 C CA . LEU A 1 204 ? 20.916 2.747 -8.046 1.00 86.44 204 LEU A CA 1
ATOM 1551 C C . LEU A 1 204 ? 21.180 1.242 -8.134 1.00 86.44 204 LEU A C 1
ATOM 1553 O O . LEU A 1 204 ? 22.206 0.804 -7.639 1.00 86.44 204 LEU A O 1
ATOM 1557 N N . SER A 1 205 ? 20.332 0.488 -8.838 1.00 83.88 205 SER A N 1
ATOM 1558 C CA . SER A 1 205 ? 20.500 -0.959 -9.047 1.00 83.88 205 SER A CA 1
ATOM 1559 C C . SER A 1 205 ? 21.833 -1.311 -9.729 1.00 83.88 205 SER A C 1
ATOM 1561 O O . SER A 1 205 ? 22.505 -2.263 -9.338 1.00 83.88 205 SER A O 1
ATOM 1563 N N . ARG A 1 206 ? 22.280 -0.492 -10.696 1.00 84.75 206 ARG A N 1
ATOM 1564 C CA . ARG A 1 206 ? 23.607 -0.635 -11.324 1.00 84.75 206 ARG A CA 1
ATOM 1565 C C . ARG A 1 206 ? 24.759 -0.307 -10.376 1.00 84.75 206 ARG A C 1
ATOM 1567 O O . ARG A 1 206 ? 25.792 -0.956 -10.443 1.00 84.75 206 ARG A O 1
ATOM 1574 N N . LEU A 1 207 ? 24.610 0.714 -9.532 1.00 85.69 207 LEU A N 1
ATOM 1575 C CA . LEU A 1 207 ? 25.663 1.137 -8.604 1.00 85.69 207 LEU A CA 1
ATOM 1576 C C . LEU A 1 207 ? 25.815 0.193 -7.409 1.00 85.69 207 LEU A C 1
ATOM 1578 O O . LEU A 1 207 ? 26.916 0.070 -6.885 1.00 85.69 207 LEU A O 1
ATOM 1582 N N . THR A 1 208 ? 24.734 -0.453 -6.968 1.00 81.69 208 THR A N 1
ATOM 1583 C CA . THR A 1 208 ? 24.762 -1.372 -5.822 1.00 81.69 208 THR A CA 1
ATOM 1584 C C . THR A 1 208 ? 25.188 -2.789 -6.194 1.00 81.69 208 THR A C 1
ATOM 1586 O O . THR A 1 208 ? 25.221 -3.636 -5.313 1.00 81.69 208 THR A O 1
ATOM 1589 N N . GLY A 1 209 ? 25.477 -3.078 -7.470 1.00 72.81 209 GLY A N 1
ATOM 1590 C CA . GLY A 1 209 ? 25.867 -4.424 -7.911 1.00 72.81 209 GLY A CA 1
ATOM 1591 C C . GLY A 1 209 ? 24.754 -5.472 -7.794 1.00 72.81 209 GLY A C 1
ATOM 1592 O O . GLY A 1 209 ? 24.981 -6.638 -8.091 1.00 72.81 209 GLY A O 1
ATOM 1593 N N . ALA A 1 210 ? 23.527 -5.066 -7.439 1.00 65.75 210 ALA A N 1
ATOM 1594 C CA . ALA A 1 210 ? 22.387 -5.969 -7.245 1.00 65.75 210 ALA A CA 1
ATOM 1595 C C . ALA A 1 210 ? 21.981 -6.711 -8.536 1.00 65.75 210 ALA A C 1
ATOM 1597 O O . ALA A 1 210 ? 21.218 -7.671 -8.497 1.00 65.75 210 ALA A O 1
ATOM 1598 N N . ALA A 1 211 ? 22.486 -6.263 -9.690 1.00 58.97 211 ALA A N 1
ATOM 1599 C CA . ALA A 1 211 ? 22.299 -6.921 -10.976 1.00 58.97 211 ALA A CA 1
ATOM 1600 C C . ALA A 1 211 ? 23.366 -7.989 -11.304 1.00 58.97 211 ALA A C 1
ATOM 1602 O O . ALA A 1 211 ? 23.158 -8.732 -12.259 1.00 58.97 211 ALA A O 1
ATOM 1603 N N . GLU A 1 212 ? 24.490 -8.066 -10.577 1.00 56.97 212 GLU A N 1
ATOM 1604 C CA . GLU A 1 212 ? 25.659 -8.863 -10.997 1.00 56.97 212 GLU A CA 1
ATOM 1605 C C . GLU A 1 212 ? 25.907 -10.156 -10.197 1.00 56.97 212 GLU A C 1
ATOM 1607 O O . GLU A 1 212 ? 26.514 -11.070 -10.744 1.00 56.97 212 GLU A O 1
ATOM 1612 N N . GLU A 1 213 ? 25.393 -10.322 -8.974 1.00 57.41 213 GLU A N 1
ATOM 1613 C CA . GLU A 1 213 ? 25.659 -11.527 -8.151 1.00 57.41 213 GLU A CA 1
ATOM 1614 C C . GLU A 1 213 ? 24.575 -12.613 -8.253 1.00 57.41 213 GLU A C 1
ATOM 1616 O O . GLU A 1 213 ? 24.091 -13.162 -7.265 1.00 57.41 213 GLU A O 1
ATOM 1621 N N . SER A 1 214 ? 24.173 -12.958 -9.473 1.00 53.34 214 SER A N 1
ATOM 1622 C CA . SER A 1 214 ? 23.412 -14.186 -9.696 1.00 53.34 214 SER A CA 1
ATOM 1623 C C . SER A 1 214 ? 24.386 -15.288 -10.095 1.00 53.34 214 SER A C 1
ATOM 1625 O O . SER A 1 214 ? 24.621 -15.498 -11.279 1.00 53.34 214 SER A O 1
ATOM 1627 N N . ASP A 1 215 ? 24.905 -16.014 -9.103 1.00 56.50 215 ASP A N 1
ATOM 1628 C CA . ASP A 1 215 ? 25.752 -17.222 -9.212 1.00 56.50 215 ASP A CA 1
ATOM 1629 C C . ASP A 1 215 ? 25.045 -18.417 -9.905 1.00 56.50 215 ASP A C 1
ATOM 1631 O O . ASP A 1 215 ? 25.401 -19.582 -9.732 1.00 56.50 215 ASP A O 1
ATOM 1635 N N . THR A 1 216 ? 23.985 -18.153 -10.672 1.00 59.44 216 THR A N 1
ATOM 1636 C CA . THR A 1 216 ? 23.287 -19.165 -11.460 1.00 59.44 216 THR A CA 1
ATOM 1637 C C . THR A 1 216 ? 23.843 -19.153 -12.876 1.00 59.44 216 THR A C 1
ATOM 1639 O O . THR A 1 216 ? 23.968 -18.093 -13.481 1.00 59.44 216 THR A O 1
ATOM 1642 N N . ASP A 1 217 ? 24.125 -20.341 -13.421 1.00 70.75 217 ASP A N 1
ATOM 1643 C CA . ASP A 1 217 ? 24.529 -20.602 -14.817 1.00 70.75 217 ASP A CA 1
ATOM 1644 C C . ASP A 1 217 ? 23.490 -20.135 -15.870 1.00 70.75 217 ASP A C 1
ATOM 1646 O O . ASP A 1 217 ? 23.513 -20.574 -17.021 1.00 70.75 217 ASP A O 1
ATOM 1650 N N . ASP A 1 218 ? 22.539 -19.276 -15.496 1.00 68.50 218 ASP A N 1
ATOM 1651 C CA . ASP A 1 218 ? 21.536 -18.723 -16.386 1.00 68.50 218 ASP A CA 1
ATOM 1652 C C . ASP A 1 218 ? 22.144 -17.557 -17.189 1.00 68.50 218 ASP A C 1
ATOM 1654 O O . ASP A 1 218 ? 22.444 -16.499 -16.631 1.00 68.50 218 ASP A O 1
ATOM 1658 N N . PRO A 1 219 ? 22.332 -17.709 -18.514 1.00 68.12 219 PRO A N 1
ATOM 1659 C CA . PRO A 1 219 ? 22.895 -16.661 -19.357 1.00 68.12 219 PRO A CA 1
ATOM 1660 C C . PRO A 1 219 ? 21.929 -15.488 -19.575 1.00 68.12 219 PRO A C 1
ATOM 1662 O O . PRO A 1 219 ? 22.275 -14.542 -20.291 1.00 68.12 219 PRO A O 1
ATOM 1665 N N . THR A 1 220 ? 20.703 -15.543 -19.041 1.00 65.81 220 THR A N 1
ATOM 1666 C CA . THR A 1 220 ? 19.738 -14.460 -19.202 1.00 65.81 220 THR A CA 1
ATOM 1667 C C . THR A 1 220 ? 19.994 -13.343 -18.181 1.00 65.81 220 THR A C 1
ATOM 1669 O O . THR A 1 220 ? 19.921 -13.559 -16.972 1.00 65.81 220 THR A O 1
ATOM 1672 N N . PRO A 1 221 ? 20.306 -12.110 -18.632 1.00 65.50 221 PRO A N 1
ATOM 1673 C CA . PRO A 1 221 ? 20.477 -10.992 -17.716 1.00 65.50 221 PRO A CA 1
ATOM 1674 C C . PRO A 1 221 ? 19.143 -10.715 -17.023 1.00 65.50 221 PRO A C 1
ATOM 1676 O O . PRO A 1 221 ? 18.155 -10.369 -17.680 1.00 65.50 221 PRO A O 1
ATOM 1679 N N . ARG A 1 222 ? 19.112 -10.860 -15.693 1.00 63.50 222 ARG A N 1
ATOM 1680 C CA . ARG A 1 222 ? 17.930 -10.518 -14.898 1.00 63.50 222 ARG A CA 1
ATOM 1681 C C . ARG A 1 222 ? 17.571 -9.046 -15.116 1.00 63.50 222 ARG A C 1
ATOM 1683 O O . ARG A 1 222 ? 18.467 -8.201 -15.227 1.00 63.50 222 ARG A O 1
ATOM 1690 N N . PRO A 1 223 ? 16.273 -8.702 -15.174 1.00 70.19 223 PRO A N 1
ATOM 1691 C CA . PRO A 1 223 ? 15.880 -7.308 -15.226 1.00 70.19 223 PRO A CA 1
ATOM 1692 C C . PRO A 1 223 ? 16.439 -6.584 -13.989 1.00 70.19 223 PRO A C 1
ATOM 1694 O O . PRO A 1 223 ? 16.401 -7.125 -12.885 1.00 70.19 223 PRO A O 1
ATOM 1697 N N . PRO A 1 224 ? 16.939 -5.343 -14.135 1.00 78.94 224 PRO A N 1
ATOM 1698 C CA . PRO A 1 224 ? 17.563 -4.604 -13.033 1.00 78.94 224 PRO A CA 1
ATOM 1699 C C . PRO A 1 224 ? 16.582 -4.241 -11.909 1.00 78.94 224 PRO A C 1
ATOM 1701 O O . PRO A 1 224 ? 16.993 -3.681 -10.894 1.00 78.94 224 PRO A O 1
ATOM 1704 N N . LEU A 1 225 ? 15.289 -4.489 -12.111 1.00 88.44 225 LEU A N 1
ATOM 1705 C CA . LEU A 1 225 ? 14.217 -4.284 -11.150 1.00 88.44 225 LEU A CA 1
ATOM 1706 C C . LEU A 1 225 ? 13.370 -5.556 -11.107 1.00 88.44 225 LEU A C 1
ATOM 1708 O O . LEU A 1 225 ? 13.209 -6.194 -12.142 1.00 88.44 225 LEU A O 1
ATOM 1712 N N . GLY A 1 226 ? 12.795 -5.878 -9.953 1.00 91.25 226 GLY A N 1
ATOM 1713 C CA . GLY A 1 226 ? 11.779 -6.915 -9.783 1.00 91.25 226 GLY A CA 1
ATOM 1714 C C . GLY A 1 226 ? 10.421 -6.316 -9.419 1.00 91.25 226 GLY A C 1
ATOM 1715 O O . GLY A 1 226 ? 10.343 -5.213 -8.869 1.00 91.25 226 GLY A O 1
ATOM 1716 N N . ALA A 1 227 ? 9.343 -7.039 -9.729 1.00 94.75 227 ALA A N 1
ATOM 1717 C CA . ALA A 1 227 ? 8.007 -6.689 -9.265 1.00 94.75 227 ALA A CA 1
ATOM 1718 C C . ALA A 1 227 ? 7.873 -7.034 -7.775 1.00 94.75 227 ALA A C 1
ATOM 1720 O O . ALA A 1 227 ? 8.092 -8.171 -7.367 1.00 94.75 227 ALA A O 1
ATOM 1721 N N . TYR A 1 228 ? 7.514 -6.043 -6.966 1.00 95.25 228 TYR A N 1
ATOM 1722 C CA . TYR A 1 228 ? 7.539 -6.132 -5.513 1.00 95.25 228 TYR A CA 1
ATOM 1723 C C . TYR A 1 228 ? 6.222 -5.644 -4.909 1.00 95.25 228 TYR A C 1
ATOM 1725 O O . TYR A 1 228 ? 5.801 -4.507 -5.161 1.00 95.25 228 TYR A O 1
ATOM 1733 N N . VAL A 1 229 ? 5.576 -6.495 -4.111 1.00 96.12 229 VAL A N 1
ATOM 1734 C CA . VAL A 1 229 ? 4.394 -6.137 -3.321 1.00 96.12 229 VAL A CA 1
ATOM 1735 C C . VAL A 1 229 ? 4.857 -5.623 -1.967 1.00 96.12 229 VAL A C 1
ATOM 1737 O O . VAL A 1 229 ? 5.343 -6.387 -1.139 1.00 96.12 229 VAL A O 1
ATOM 1740 N N . SER A 1 230 ? 4.723 -4.315 -1.749 1.00 93.62 230 SER A N 1
ATOM 1741 C CA . SER A 1 230 ? 5.219 -3.671 -0.528 1.00 93.62 230 SER A CA 1
ATOM 1742 C C . SER A 1 230 ? 4.220 -3.680 0.614 1.00 93.62 230 SER A C 1
ATOM 1744 O O . SER A 1 230 ? 4.625 -3.784 1.763 1.00 93.62 230 SER A O 1
ATOM 1746 N N . ASN A 1 231 ? 2.930 -3.563 0.309 1.00 95.00 231 ASN A N 1
ATOM 1747 C CA . ASN A 1 231 ? 1.870 -3.492 1.305 1.00 95.00 231 ASN A CA 1
ATOM 1748 C C . ASN A 1 231 ? 0.664 -4.298 0.834 1.00 95.00 231 ASN A C 1
ATOM 1750 O O . ASN A 1 231 ? 0.265 -4.180 -0.325 1.00 95.00 231 ASN A O 1
ATOM 1754 N N . VAL A 1 232 ? 0.052 -5.061 1.742 1.00 97.12 232 VAL A N 1
ATOM 1755 C CA . VAL A 1 232 ? -1.261 -5.694 1.551 1.00 97.12 232 VAL A CA 1
ATOM 1756 C C . VAL A 1 232 ? -2.077 -5.484 2.817 1.00 97.12 232 VAL A C 1
ATOM 1758 O O . VAL A 1 232 ? -1.767 -6.041 3.863 1.00 97.12 232 VAL A O 1
ATOM 1761 N N . LEU A 1 233 ? -3.136 -4.688 2.713 1.00 97.31 233 LEU A N 1
ATOM 1762 C CA . LEU A 1 233 ? -4.023 -4.346 3.817 1.00 97.31 233 LEU A CA 1
ATOM 1763 C C . LEU A 1 233 ? -5.429 -4.866 3.536 1.00 97.31 233 LEU A C 1
ATOM 1765 O O . LEU A 1 233 ? -5.947 -4.732 2.427 1.00 97.31 233 LEU A O 1
ATOM 1769 N N . VAL A 1 234 ? -6.066 -5.438 4.554 1.00 97.44 234 VAL A N 1
ATOM 1770 C CA . VAL A 1 234 ? -7.460 -5.894 4.505 1.00 97.44 234 VAL A CA 1
ATOM 1771 C C . VAL A 1 234 ? -8.144 -5.491 5.803 1.00 97.44 234 VAL A C 1
ATOM 1773 O O . VAL A 1 234 ? -7.599 -5.734 6.887 1.00 97.44 234 VAL A O 1
ATOM 1776 N N . THR A 1 235 ? -9.344 -4.910 5.706 1.00 95.94 235 THR A N 1
ATOM 1777 C CA . THR A 1 235 ? -10.099 -4.521 6.902 1.00 95.94 235 THR A CA 1
ATOM 1778 C C . THR A 1 235 ? -10.384 -5.738 7.789 1.00 95.94 235 THR A C 1
ATOM 1780 O O . THR A 1 235 ? -10.608 -6.835 7.261 1.00 95.94 235 THR A O 1
ATOM 1783 N N . PRO A 1 236 ? -10.405 -5.580 9.126 1.00 94.94 236 PRO A N 1
ATOM 1784 C CA . PRO A 1 236 ? -10.609 -6.693 10.054 1.00 94.94 236 PRO A CA 1
ATOM 1785 C C . PRO A 1 236 ? -11.825 -7.569 9.725 1.00 94.94 236 PRO A C 1
ATOM 1787 O O . PRO A 1 236 ? -11.737 -8.794 9.771 1.00 94.94 236 PRO A O 1
ATOM 1790 N N . GLU A 1 237 ? -12.930 -6.968 9.279 1.00 94.69 237 GLU A N 1
ATOM 1791 C CA . GLU A 1 237 ? -14.195 -7.660 8.987 1.00 94.69 237 GLU A CA 1
ATOM 1792 C C . GLU A 1 237 ? -14.114 -8.577 7.754 1.00 94.69 237 GLU A C 1
ATOM 1794 O O . GLU A 1 237 ? -14.993 -9.412 7.516 1.00 94.69 237 GLU A O 1
ATOM 1799 N N . ARG A 1 238 ? -13.072 -8.403 6.934 1.00 94.62 238 ARG A N 1
ATOM 1800 C CA . ARG A 1 238 ? -12.880 -9.0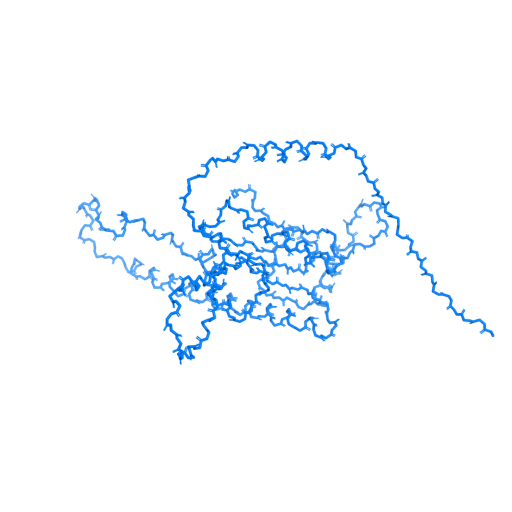84 5.648 1.00 94.62 238 ARG A CA 1
ATOM 1801 C C . ARG A 1 238 ? -11.643 -9.988 5.635 1.00 94.62 238 ARG A C 1
ATOM 1803 O O . ARG A 1 238 ? -11.412 -10.692 4.645 1.00 94.62 238 ARG A O 1
ATOM 1810 N N . ARG A 1 239 ? -10.883 -10.039 6.736 1.00 95.06 239 ARG A N 1
ATOM 1811 C CA . ARG A 1 239 ? -9.793 -11.009 6.944 1.00 95.06 239 ARG A CA 1
ATOM 1812 C C . ARG A 1 239 ? -10.351 -12.440 6.985 1.00 95.06 239 ARG A C 1
ATOM 1814 O O . ARG A 1 239 ? -11.523 -12.660 7.276 1.00 95.06 239 ARG A O 1
ATOM 1821 N N . GLY A 1 240 ? -9.539 -13.423 6.590 1.00 95.12 240 GLY A N 1
ATOM 1822 C CA . GLY A 1 240 ? -9.950 -14.837 6.515 1.00 95.12 240 GLY A CA 1
ATOM 1823 C C . GLY A 1 240 ? -10.950 -15.186 5.399 1.00 95.12 240 GLY A C 1
ATOM 1824 O O . GLY A 1 240 ? -11.289 -16.352 5.232 1.00 95.12 240 GLY A O 1
ATOM 1825 N N . ARG A 1 241 ? -11.398 -14.211 4.592 1.00 95.50 241 ARG A N 1
ATOM 1826 C CA . ARG A 1 241 ? -12.399 -14.404 3.519 1.00 95.50 241 ARG A CA 1
ATOM 1827 C C . ARG A 1 241 ? -11.812 -14.370 2.103 1.00 95.50 241 ARG A C 1
ATOM 1829 O O . ARG A 1 241 ? -12.527 -14.140 1.136 1.00 95.50 241 ARG A O 1
ATOM 1836 N N . GLY A 1 242 ? -10.496 -14.538 1.971 1.00 95.69 242 GLY A N 1
ATOM 1837 C CA . GLY A 1 242 ? -9.808 -14.556 0.672 1.00 95.69 242 GLY A CA 1
ATOM 1838 C C . GLY A 1 242 ? -9.549 -13.184 0.029 1.00 95.69 242 GLY A C 1
ATOM 1839 O O . GLY A 1 242 ? -9.009 -13.142 -1.073 1.00 95.69 242 GLY A O 1
ATOM 1840 N N . ALA A 1 243 ? -9.857 -12.070 0.702 1.00 96.25 243 ALA A N 1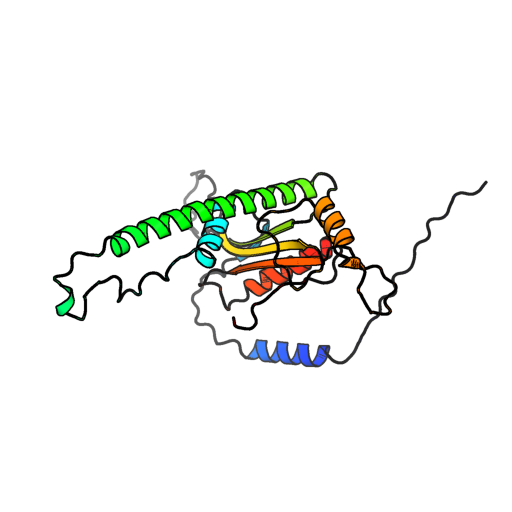
ATOM 1841 C CA . ALA A 1 243 ? -9.611 -10.716 0.190 1.00 96.25 243 ALA A CA 1
ATOM 1842 C C . ALA A 1 243 ? -8.128 -10.454 -0.146 1.00 96.25 243 ALA A C 1
ATOM 1844 O O . ALA A 1 243 ? -7.818 -9.980 -1.237 1.00 96.25 243 ALA A O 1
ATOM 1845 N N . ALA A 1 244 ? -7.207 -10.838 0.747 1.00 96.94 244 ALA A N 1
ATOM 1846 C CA . ALA A 1 244 ? -5.766 -10.714 0.507 1.00 96.94 244 ALA A CA 1
ATOM 1847 C C . ALA A 1 244 ? -5.320 -11.540 -0.709 1.00 96.94 244 ALA A C 1
ATOM 1849 O O . ALA A 1 244 ? -4.588 -11.047 -1.559 1.00 96.94 244 ALA A O 1
ATOM 1850 N N . ARG A 1 245 ? -5.838 -12.769 -0.847 1.00 97.00 245 ARG A N 1
ATOM 1851 C CA . ARG A 1 245 ? -5.564 -13.627 -2.008 1.00 97.00 245 ARG A CA 1
ATOM 1852 C C . ARG A 1 245 ? -6.014 -12.962 -3.309 1.00 97.00 245 ARG A C 1
ATOM 1854 O O . ARG A 1 245 ? -5.260 -12.962 -4.271 1.00 97.00 245 ARG A O 1
ATOM 1861 N N . ALA A 1 246 ? -7.211 -12.372 -3.333 1.00 97.25 246 ALA A N 1
ATOM 1862 C CA . ALA A 1 246 ? -7.712 -11.661 -4.508 1.00 97.25 246 ALA A CA 1
ATOM 1863 C C . ALA A 1 246 ? -6.819 -10.466 -4.888 1.00 97.25 246 ALA A C 1
ATOM 1865 O O . ALA A 1 246 ? -6.529 -10.271 -6.068 1.00 97.25 246 ALA A O 1
ATOM 1866 N N . LEU A 1 247 ? -6.351 -9.700 -3.897 1.00 97.88 247 LEU A N 1
ATOM 1867 C CA . LEU A 1 247 ? -5.424 -8.586 -4.105 1.00 97.88 247 LEU A CA 1
ATOM 1868 C C . LEU A 1 247 ? -4.064 -9.053 -4.642 1.00 97.88 247 LEU A C 1
ATOM 1870 O O . LEU A 1 247 ? -3.601 -8.518 -5.646 1.00 97.88 247 LEU A O 1
ATOM 1874 N N . VAL A 1 248 ? -3.455 -10.077 -4.037 1.00 98.00 248 VAL A N 1
ATOM 1875 C CA . VAL A 1 248 ? -2.160 -10.624 -4.482 1.00 98.00 248 VAL A CA 1
ATOM 1876 C C . VAL A 1 248 ? -2.261 -11.195 -5.896 1.00 98.00 248 VAL A C 1
ATOM 1878 O O . VAL A 1 248 ? -1.448 -10.853 -6.748 1.00 98.00 248 VAL A O 1
ATOM 1881 N N . SER A 1 249 ? -3.313 -11.958 -6.208 1.00 97.69 249 SER A N 1
ATOM 1882 C CA . SER A 1 249 ? -3.541 -12.443 -7.576 1.00 97.69 249 SER A CA 1
ATOM 1883 C C . SER A 1 249 ? -3.727 -11.301 -8.584 1.00 97.69 249 SER A C 1
ATOM 1885 O O . SER A 1 249 ? -3.310 -11.412 -9.739 1.00 97.69 249 SER A O 1
ATOM 1887 N N . ALA A 1 250 ? -4.328 -10.181 -8.171 1.00 97.81 250 ALA A N 1
ATOM 1888 C CA . ALA A 1 250 ? -4.421 -8.997 -9.017 1.00 97.81 250 ALA A CA 1
ATOM 1889 C C . ALA A 1 250 ? -3.054 -8.316 -9.221 1.00 97.81 250 ALA A C 1
ATOM 1891 O O . ALA A 1 250 ? -2.776 -7.855 -10.332 1.00 97.81 250 ALA A O 1
ATOM 1892 N N . CYS A 1 251 ? -2.194 -8.300 -8.198 1.00 97.81 251 CYS A N 1
ATOM 1893 C CA . CYS A 1 251 ? -0.807 -7.848 -8.304 1.00 97.81 251 CYS A CA 1
ATOM 1894 C C . CYS A 1 251 ? 0.009 -8.730 -9.255 1.00 97.81 251 CYS A C 1
ATOM 1896 O O . CYS A 1 251 ? 0.640 -8.195 -10.158 1.00 97.81 251 CYS A O 1
ATOM 1898 N N . GLU A 1 252 ? -0.066 -10.057 -9.145 1.00 97.69 252 GLU A N 1
ATOM 1899 C CA . GLU A 1 252 ? 0.581 -10.986 -10.086 1.00 97.69 252 GLU A CA 1
ATOM 1900 C C . GLU A 1 252 ? 0.112 -10.746 -11.527 1.00 97.69 252 GLU A C 1
ATOM 1902 O O . GLU A 1 252 ? 0.912 -10.655 -12.457 1.00 97.69 252 GLU A O 1
ATOM 1907 N N . GLY A 1 253 ? -1.201 -10.593 -11.728 1.00 96.75 253 GLY A N 1
ATOM 1908 C CA . GLY A 1 253 ? -1.760 -10.277 -13.040 1.00 96.75 253 GLY A CA 1
ATOM 1909 C C . GLY A 1 253 ? -1.273 -8.931 -13.585 1.00 96.75 253 GLY A C 1
ATOM 1910 O O . GLY A 1 253 ? -1.089 -8.789 -14.793 1.00 96.75 253 GLY A O 1
ATOM 1911 N N . LEU A 1 254 ? -1.053 -7.939 -12.717 1.00 95.62 254 LEU A N 1
ATOM 1912 C CA . LEU A 1 254 ? -0.474 -6.651 -13.093 1.00 95.62 254 LEU A CA 1
ATOM 1913 C C . LEU A 1 254 ? 1.026 -6.765 -13.406 1.00 95.62 254 LEU A C 1
ATOM 1915 O O . LEU A 1 254 ? 1.444 -6.230 -14.429 1.00 95.62 254 LEU A O 1
ATOM 1919 N N . ALA A 1 255 ? 1.797 -7.499 -12.605 1.00 95.38 255 ALA A N 1
ATOM 1920 C CA . ALA A 1 255 ? 3.221 -7.751 -12.823 1.00 95.38 255 ALA A CA 1
ATOM 1921 C C . ALA A 1 255 ? 3.473 -8.449 -14.168 1.00 95.38 255 ALA A C 1
ATOM 1923 O O . ALA A 1 255 ? 4.299 -7.991 -14.957 1.00 95.38 255 ALA A O 1
ATOM 1924 N N . ARG A 1 256 ? 2.663 -9.459 -14.516 1.00 95.19 256 ARG A N 1
ATOM 1925 C CA . ARG A 1 256 ? 2.727 -10.112 -15.836 1.00 95.19 256 ARG A CA 1
ATOM 1926 C C . ARG A 1 256 ? 2.461 -9.148 -16.988 1.00 95.19 256 ARG A C 1
ATOM 1928 O O . ARG A 1 256 ? 3.107 -9.241 -18.026 1.00 95.19 256 ARG A O 1
ATOM 1935 N N . ARG A 1 257 ? 1.550 -8.181 -16.817 1.00 92.81 257 ARG A N 1
ATOM 1936 C CA . ARG A 1 257 ? 1.335 -7.120 -17.823 1.00 92.81 257 ARG A CA 1
ATOM 1937 C C . ARG A 1 257 ? 2.523 -6.167 -17.943 1.00 92.81 257 ARG A C 1
ATOM 1939 O O . ARG A 1 257 ? 2.673 -5.543 -18.988 1.00 92.81 257 ARG A O 1
ATOM 1946 N N . TRP A 1 258 ? 3.331 -6.045 -16.897 1.00 91.31 258 TRP A N 1
ATOM 1947 C CA . TRP A 1 258 ? 4.592 -5.305 -16.910 1.00 91.31 258 TRP A CA 1
ATOM 1948 C C . TRP A 1 258 ? 5.772 -6.138 -17.436 1.00 91.31 258 TRP A C 1
ATOM 1950 O O . TRP A 1 258 ? 6.866 -5.604 -17.555 1.00 91.31 258 TRP A O 1
ATOM 1960 N N . GLY A 1 259 ? 5.562 -7.411 -17.792 1.00 91.44 259 GLY A N 1
ATOM 1961 C CA . GLY A 1 259 ? 6.614 -8.293 -18.306 1.00 91.44 259 GLY A CA 1
ATOM 1962 C C . GLY A 1 259 ? 7.395 -9.047 -17.228 1.00 91.44 259 GLY A C 1
ATOM 1963 O O . GLY A 1 259 ? 8.478 -9.543 -17.517 1.00 91.44 259 GLY A O 1
ATOM 1964 N N . TYR A 1 260 ? 6.858 -9.140 -16.009 1.00 92.25 260 TYR A N 1
ATOM 1965 C CA . TYR A 1 260 ? 7.461 -9.879 -14.898 1.00 92.25 260 TYR A CA 1
ATOM 1966 C C . TYR A 1 260 ? 6.741 -11.208 -14.667 1.00 92.25 260 TYR A C 1
ATOM 1968 O O . TYR A 1 260 ? 5.510 -11.252 -14.633 1.00 92.25 260 TYR A O 1
ATOM 1976 N N . GLU A 1 261 ? 7.506 -12.287 -14.508 1.00 93.12 261 GLU A N 1
ATOM 1977 C CA . GLU A 1 261 ? 6.968 -13.632 -14.256 1.00 93.12 261 GLU A CA 1
ATOM 1978 C C . GLU A 1 261 ? 6.682 -13.861 -12.770 1.00 93.12 261 GLU A C 1
ATOM 1980 O O . GLU A 1 261 ? 5.651 -14.443 -12.425 1.00 93.12 261 GLU A O 1
ATOM 1985 N N . ASP A 1 262 ? 7.529 -13.290 -11.913 1.00 93.06 262 ASP A N 1
ATOM 1986 C CA . ASP A 1 262 ? 7.470 -13.434 -10.465 1.00 93.06 262 ASP A CA 1
ATOM 1987 C C . ASP A 1 262 ? 7.158 -12.111 -9.762 1.00 93.06 262 ASP A C 1
ATOM 1989 O O . ASP A 1 262 ? 7.392 -11.014 -10.281 1.00 93.06 262 ASP A O 1
ATOM 1993 N N . VAL A 1 263 ? 6.635 -12.232 -8.542 1.00 95.19 263 VAL A N 1
ATOM 1994 C CA . VAL A 1 263 ? 6.406 -11.121 -7.619 1.00 95.19 263 VAL A CA 1
ATOM 1995 C C . VAL A 1 263 ? 7.045 -11.468 -6.284 1.00 95.19 263 VAL A C 1
ATOM 1997 O O . VAL A 1 263 ? 6.782 -12.529 -5.723 1.00 95.19 263 VAL A O 1
ATOM 2000 N N . SER A 1 264 ? 7.858 -10.559 -5.762 1.00 94.38 264 SER A N 1
ATOM 2001 C CA . SER A 1 264 ? 8.490 -10.689 -4.450 1.00 94.38 264 SER A CA 1
ATOM 2002 C C . SER A 1 264 ? 7.745 -9.861 -3.405 1.00 94.38 264 SER A C 1
ATOM 2004 O O . SER A 1 264 ? 7.092 -8.868 -3.729 1.00 94.38 264 SER A O 1
ATOM 2006 N N . LEU A 1 265 ? 7.844 -10.258 -2.142 1.00 94.50 265 LEU A N 1
ATOM 2007 C CA . LEU A 1 265 ? 7.381 -9.475 -1.001 1.00 94.50 265 LEU A CA 1
ATOM 2008 C C . LEU A 1 265 ? 8.186 -9.856 0.242 1.00 94.50 265 LEU A C 1
ATOM 2010 O O . LEU A 1 265 ? 8.711 -10.968 0.312 1.00 94.50 265 LEU A O 1
ATOM 2014 N N . HIS A 1 266 ? 8.252 -8.961 1.222 1.00 90.94 266 HIS A N 1
ATOM 2015 C CA . HIS A 1 266 ? 8.772 -9.283 2.548 1.00 90.94 266 HIS A CA 1
ATOM 2016 C C . HIS A 1 266 ? 7.620 -9.529 3.512 1.00 90.94 266 HIS A C 1
ATOM 2018 O O . HIS A 1 266 ? 6.629 -8.797 3.525 1.00 90.94 266 HIS A O 1
ATOM 2024 N N . VAL A 1 267 ? 7.771 -10.579 4.311 1.00 90.19 267 VAL A N 1
ATOM 2025 C CA . VAL A 1 267 ? 6.864 -10.934 5.399 1.00 90.19 267 VAL A CA 1
ATOM 2026 C C . VAL A 1 267 ? 7.709 -11.041 6.653 1.00 90.19 267 VAL A C 1
ATOM 2028 O O . VAL A 1 267 ? 8.817 -11.575 6.601 1.00 90.19 267 VAL A O 1
ATOM 2031 N N . ASP A 1 268 ? 7.191 -10.529 7.760 1.00 87.31 268 ASP A N 1
ATOM 2032 C CA . ASP A 1 268 ? 7.774 -10.796 9.066 1.00 87.31 268 ASP A CA 1
ATOM 2033 C C . ASP A 1 268 ? 7.574 -12.282 9.405 1.00 87.31 268 ASP A C 1
ATOM 2035 O O . ASP A 1 268 ? 6.465 -12.808 9.295 1.00 87.31 268 ASP A O 1
ATOM 2039 N N . ALA A 1 269 ? 8.656 -12.972 9.763 1.00 88.31 269 ALA A N 1
ATOM 2040 C CA . ALA A 1 269 ? 8.605 -14.389 10.107 1.00 88.31 269 ALA A CA 1
ATOM 2041 C C . ALA A 1 269 ? 7.829 -14.641 11.411 1.00 88.31 269 ALA A C 1
ATOM 2043 O O . ALA A 1 269 ? 7.331 -15.750 11.607 1.00 88.31 269 ALA A O 1
ATOM 2044 N N . ASP A 1 270 ? 7.712 -13.615 12.260 1.00 89.00 270 ASP A N 1
ATOM 2045 C CA . ASP A 1 270 ? 7.109 -13.692 13.592 1.00 89.00 270 ASP A CA 1
ATOM 2046 C C . ASP A 1 270 ? 5.647 -13.186 13.638 1.00 89.00 270 ASP A C 1
ATOM 2048 O O . ASP A 1 270 ? 5.074 -13.071 14.725 1.00 89.00 270 ASP A O 1
ATOM 2052 N N . ALA A 1 271 ? 5.044 -12.872 12.480 1.00 62.62 271 ALA A N 1
ATOM 2053 C CA . ALA A 1 271 ? 3.678 -12.336 12.365 1.00 62.62 271 ALA A CA 1
ATOM 2054 C C . ALA A 1 271 ? 2.547 -13.341 12.659 1.00 62.62 271 ALA A C 1
ATOM 2056 O O . ALA A 1 271 ? 2.666 -14.540 12.310 1.00 62.62 271 ALA A O 1
#